Protein AF-A0AAD5M462-F1 (afdb_monomer)

Organism: Parelaphostrongylus tenuis (NCBI:txid148309)

Nearest PDB structures (foldseek):
  5vng-assembly1_A  TM=9.623E-01  e=1.992E-15  Homo sapiens
  3egx-assembly1_A  TM=9.659E-01  e=3.861E-15  Homo sapiens
  3egd-assembly1_A  TM=9.595E-01  e=6.555E-15  Homo sapiens
  5kyn-assembly1_A  TM=9.612E-01  e=7.994E-15  Homo sapiens
  5kyw-assembly1_A  TM=9.560E-01  e=1.189E-14  Homo sapiens

Secondary structure (DSSP, 8-state):
--GGGGTTTTHHHHHHHHHHHHHHHS----S------S------HHHHHHHHHHHT-EEES-SS--SSHHHHHT-SS-S-EEE-TTPPPPTTSPPPPPB-S---B-SSTTT-PBP-TTSEEETTTTEEE-TTT--EEEPPGGGTT--SSS--GGGSTT-SS--B--TT---PPPP--------S-HHHHHHHHHHHHHHHHHTT-

Radius of gyration: 23.09 Å; Cα contacts (8 Å, |Δi|>4): 171; chains: 1; bounding box: 67×54×56 Å

pLDDT: mean 76.55, std 22.69, range [21.88, 96.81]

Sequence (205 aa):
MAALRLVGKRLLDVACLSTLILRRLAPSVNTGRPSIQLLGEMATWDEYLASQQAVDGVQFTWNLWPHSRVDAQKLIVPLACFYTPLKERPADQPQQPALEYDPVLCQKATCKAILNPLCFVDYRAKSWVCPFCNQRNPFPAHYAAIAEDNRPPELYPQFTTIEYTLKKATTMPPIFMFVVDTCITSEETQSLEGKLTDSAFSSSC

InterPro domains:
  IPR006895 Zinc finger, Sec23/Sec24-type [PF04810] (103-143)
  IPR036174 Zinc finger, Sec23/Sec24-type superfamily [SSF82919] (94-168)
  IPR037364 Protein transport protein Sec23 [PTHR11141] (51-198)

Mean predicted aligned error: 12.06 Å

Solvent-accessible surface area (backbone atoms only — not comparable to full-atom values): 13439 Å² total; per-residue (Å²): 126,77,72,62,73,70,45,78,87,42,61,68,52,63,58,50,49,62,42,50,52,50,62,73,68,49,72,78,93,57,96,67,92,75,86,90,78,91,75,81,77,86,69,50,72,66,56,51,51,51,49,41,35,49,62,57,19,40,48,58,72,53,82,70,75,65,93,43,73,72,56,50,71,68,47,88,68,69,91,48,70,51,73,40,92,86,53,72,62,58,88,94,48,91,76,82,75,89,35,76,46,79,82,57,56,43,77,53,86,90,66,52,46,67,68,41,48,78,39,51,72,40,60,88,79,45,29,34,30,39,78,88,76,67,47,76,35,72,60,58,79,92,51,70,80,46,36,95,88,49,63,58,71,48,57,36,78,90,34,77,64,80,73,67,46,57,88,83,64,86,77,74,79,88,85,85,82,89,85,80,83,80,93,61,55,71,70,58,49,56,54,47,53,54,53,51,53,57,52,55,58,63,72,74,108

Foldseek 3Di:
DVVVVVCVVCVVVLLVVLLVVVVVVDDPPDPDDDDDDDDPDDDDPVSVQVQCCQQFVKHWPDSHDDPDPVVQVVDPDHTDMGHDLPHDHDPPADDQDAAADDFDFDPPPVGRDGQAQPWDADQVQQWTADPPPRDIGHDDPVCVVPDPVRHDRRNDPSPRDDDYNYPPDDDDQDDDDDDDDPPDDPVVVVVVVVVVVVVVVVSVD

Structure (mmCIF, N/CA/C/O backbone):
data_AF-A0AAD5M462-F1
#
_entry.id   AF-A0AAD5M462-F1
#
loop_
_atom_site.group_PDB
_atom_site.id
_atom_site.type_symbol
_atom_site.label_atom_id
_atom_site.label_alt_id
_atom_site.label_comp_id
_atom_site.label_asym_id
_atom_site.label_entity_id
_atom_site.label_seq_id
_atom_site.pdbx_PDB_ins_code
_atom_site.Cartn_x
_atom_site.Cartn_y
_atom_site.Cartn_z
_atom_site.occupancy
_atom_site.B_iso_or_equiv
_atom_site.auth_seq_id
_atom_site.auth_comp_id
_atom_site.auth_asym_id
_atom_site.auth_atom_id
_atom_site.pdbx_PDB_model_num
ATOM 1 N N . MET A 1 1 ? -12.146 9.036 0.518 1.00 25.06 1 MET A N 1
ATOM 2 C CA . MET A 1 1 ? -12.401 7.641 0.967 1.00 25.06 1 MET A CA 1
ATOM 3 C C . MET A 1 1 ? -12.305 6.552 -0.120 1.00 25.06 1 MET A C 1
ATOM 5 O O . MET A 1 1 ? -12.426 5.382 0.218 1.00 25.06 1 MET A O 1
ATOM 9 N N . ALA A 1 2 ? -12.016 6.861 -1.395 1.00 21.88 2 ALA A N 1
ATOM 10 C CA . ALA A 1 2 ? -11.817 5.827 -2.428 1.00 21.88 2 ALA A CA 1
ATOM 11 C C . ALA A 1 2 ? -10.436 5.128 -2.370 1.00 21.88 2 ALA A C 1
ATOM 13 O O . ALA A 1 2 ? -10.306 3.993 -2.825 1.00 21.88 2 ALA A O 1
ATOM 14 N N . ALA A 1 3 ? -9.429 5.761 -1.754 1.00 24.81 3 ALA A N 1
ATOM 15 C CA . ALA A 1 3 ? -8.066 5.230 -1.645 1.00 24.81 3 ALA A CA 1
ATOM 16 C C . ALA A 1 3 ? -7.947 3.994 -0.726 1.00 24.81 3 ALA A C 1
ATOM 18 O O . ALA A 1 3 ? -7.142 3.105 -0.988 1.00 24.81 3 ALA A O 1
ATOM 19 N N . LEU A 1 4 ? -8.805 3.871 0.298 1.00 24.92 4 LEU A N 1
ATOM 20 C CA . LEU A 1 4 ? -8.726 2.774 1.275 1.00 24.92 4 LEU A CA 1
ATOM 21 C C . LEU A 1 4 ? -9.119 1.396 0.705 1.00 24.92 4 LEU A C 1
ATOM 23 O O . LEU A 1 4 ? -8.689 0.367 1.226 1.00 24.92 4 LEU A O 1
ATOM 27 N N . ARG A 1 5 ? -9.914 1.332 -0.375 1.00 23.23 5 ARG A N 1
ATOM 28 C CA . ARG A 1 5 ? -10.393 0.047 -0.932 1.00 23.23 5 ARG A CA 1
ATOM 29 C C . ARG A 1 5 ? -9.336 -0.730 -1.721 1.00 23.23 5 ARG A C 1
ATOM 31 O O . ARG A 1 5 ? -9.508 -1.930 -1.918 1.00 23.23 5 ARG A O 1
ATOM 38 N N . LEU A 1 6 ? -8.240 -0.092 -2.130 1.00 29.80 6 LEU A N 1
ATOM 39 C CA . LEU A 1 6 ? -7.116 -0.770 -2.794 1.00 29.80 6 LEU A CA 1
ATOM 40 C C . LEU A 1 6 ? -6.126 -1.411 -1.806 1.00 29.80 6 LEU A C 1
ATOM 42 O O . LEU A 1 6 ? -5.333 -2.261 -2.207 1.00 29.80 6 LEU A O 1
ATOM 46 N N . VAL A 1 7 ? -6.215 -1.058 -0.521 1.00 32.97 7 VAL A N 1
ATOM 47 C CA . VAL A 1 7 ? -5.251 -1.437 0.523 1.00 32.97 7 VAL A CA 1
ATOM 48 C C . VAL A 1 7 ? -5.587 -2.804 1.150 1.00 32.97 7 VAL A C 1
ATOM 50 O O . VAL A 1 7 ? -4.700 -3.603 1.440 1.00 32.97 7 VAL A O 1
ATOM 53 N N . GLY A 1 8 ? -6.875 -3.151 1.266 1.00 25.36 8 GLY A N 1
ATOM 54 C CA . GLY A 1 8 ? -7.338 -4.285 2.085 1.00 25.36 8 GLY A CA 1
ATOM 55 C C . GLY A 1 8 ? -6.979 -5.703 1.612 1.00 25.36 8 GLY A C 1
ATOM 56 O O . GLY A 1 8 ? -6.955 -6.616 2.429 1.00 25.36 8 GLY A O 1
ATOM 57 N N . LYS A 1 9 ? -6.671 -5.926 0.325 1.00 28.02 9 LYS A N 1
ATOM 58 C CA . LYS A 1 9 ? -6.201 -7.242 -0.178 1.00 28.02 9 LYS A CA 1
ATOM 59 C C . LYS A 1 9 ? -4.690 -7.312 -0.412 1.00 28.02 9 LYS A C 1
ATOM 61 O O . LYS A 1 9 ? -4.194 -8.362 -0.799 1.00 28.02 9 LYS A O 1
ATOM 66 N N . ARG A 1 10 ? -3.979 -6.205 -0.182 1.00 41.28 10 ARG A N 1
ATOM 67 C CA . ARG A 1 10 ? -2.559 -6.023 -0.518 1.00 41.28 10 ARG A CA 1
ATOM 68 C C . ARG A 1 10 ? -1.694 -5.683 0.697 1.00 41.28 10 ARG A C 1
ATOM 70 O O . ARG A 1 10 ? -0.511 -5.415 0.553 1.00 41.28 10 ARG A O 1
ATOM 77 N N . LEU A 1 11 ? -2.250 -5.746 1.908 1.00 37.31 11 LEU A N 1
ATOM 78 C CA . LEU A 1 11 ? -1.476 -5.618 3.150 1.00 37.31 11 LEU A CA 1
ATOM 79 C C . LEU A 1 11 ? -0.424 -6.732 3.307 1.00 37.31 11 LEU A C 1
ATOM 81 O O . LEU A 1 11 ? 0.625 -6.502 3.898 1.00 37.31 11 LEU A O 1
ATOM 85 N N . LEU A 1 12 ? -0.664 -7.919 2.729 1.00 38.12 12 LEU A N 1
ATOM 86 C CA . LEU A 1 12 ? 0.358 -8.970 2.649 1.00 38.12 12 LEU A CA 1
ATOM 87 C C . LEU A 1 12 ? 1.514 -8.609 1.698 1.00 38.12 12 LEU A C 1
ATOM 89 O O . LEU A 1 12 ? 2.596 -9.179 1.824 1.00 38.12 12 LEU A O 1
ATOM 93 N N . ASP A 1 13 ? 1.312 -7.670 0.771 1.00 40.41 13 ASP A N 1
ATOM 94 C CA . ASP A 1 13 ? 2.309 -7.315 -0.237 1.00 40.41 13 ASP A CA 1
ATOM 95 C C . ASP A 1 13 ? 3.391 -6.397 0.353 1.00 40.41 13 ASP A C 1
ATOM 97 O O . ASP A 1 13 ? 4.571 -6.678 0.170 1.00 40.41 13 ASP A O 1
ATOM 101 N N . VAL A 1 14 ? 3.023 -5.384 1.153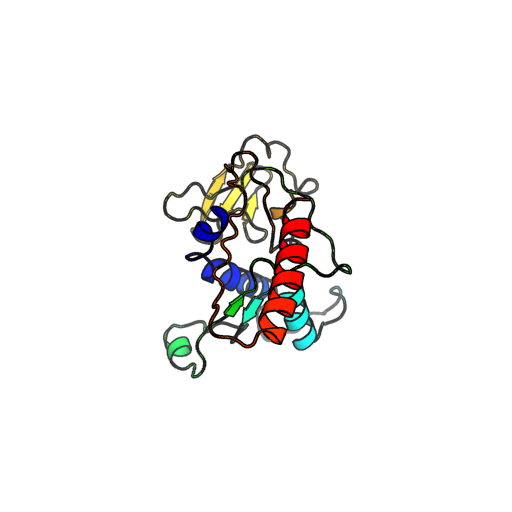 1.00 39.44 14 VAL A N 1
ATOM 102 C CA . VAL A 1 14 ? 3.987 -4.524 1.888 1.00 39.44 14 VAL A CA 1
ATOM 103 C C . VAL A 1 14 ? 4.813 -5.351 2.884 1.00 39.44 14 VAL A C 1
ATOM 105 O O . VAL A 1 14 ? 6.012 -5.140 3.055 1.00 39.44 14 VAL A O 1
ATOM 108 N N . ALA A 1 15 ? 4.187 -6.373 3.466 1.00 38.03 15 ALA A N 1
ATOM 109 C CA . ALA A 1 15 ? 4.824 -7.316 4.369 1.00 38.03 15 ALA A CA 1
ATOM 110 C C . ALA A 1 15 ? 5.830 -8.261 3.712 1.00 38.03 15 ALA A C 1
ATOM 112 O O . ALA A 1 15 ? 6.889 -8.542 4.268 1.00 38.03 15 ALA A O 1
ATOM 113 N N . CYS A 1 16 ? 5.519 -8.735 2.508 1.00 38.75 16 CYS A N 1
ATOM 114 C CA . CYS A 1 16 ? 6.455 -9.529 1.725 1.00 38.75 16 CYS A CA 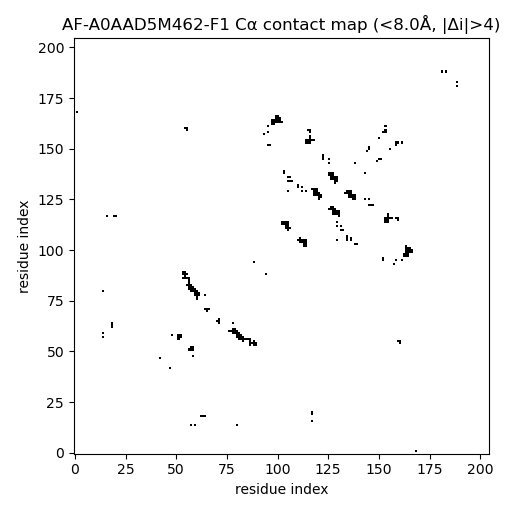1
ATOM 115 C C . CYS A 1 16 ? 7.623 -8.665 1.202 1.00 38.75 16 CYS A C 1
ATOM 117 O O . CYS A 1 16 ? 8.737 -9.164 1.030 1.00 38.75 16 CYS A O 1
ATOM 119 N N . LEU A 1 17 ? 7.385 -7.360 0.998 1.00 42.12 17 LEU A N 1
ATOM 120 C CA . LEU A 1 17 ? 8.365 -6.384 0.517 1.00 42.12 17 LEU A CA 1
ATOM 121 C C . LEU A 1 17 ? 9.524 -6.153 1.507 1.00 42.12 17 LEU A C 1
ATOM 123 O O . LEU A 1 17 ? 10.683 -6.227 1.094 1.00 42.12 17 LEU A O 1
ATOM 127 N N . SER A 1 18 ? 9.259 -5.961 2.803 1.00 36.72 18 SER A N 1
ATOM 128 C CA . SER A 1 18 ? 10.333 -5.803 3.807 1.00 36.72 18 SER A CA 1
ATOM 129 C C . SER A 1 18 ? 11.177 -7.079 3.961 1.00 36.72 18 SER A C 1
ATOM 131 O O . SER A 1 18 ? 12.389 -7.024 4.173 1.00 36.72 18 SER A O 1
ATOM 133 N N . THR A 1 19 ? 10.582 -8.258 3.740 1.00 38.72 19 THR A N 1
ATOM 134 C CA . THR A 1 19 ? 11.307 -9.541 3.789 1.00 38.72 19 THR A CA 1
ATOM 135 C C . THR A 1 19 ? 12.137 -9.808 2.522 1.00 38.72 19 THR A C 1
ATOM 137 O O . THR A 1 19 ? 13.161 -10.490 2.579 1.00 38.72 19 THR A O 1
ATOM 140 N N . LEU A 1 20 ? 11.748 -9.264 1.363 1.00 38.56 20 LEU A N 1
ATOM 141 C CA . LEU A 1 20 ? 12.556 -9.319 0.135 1.00 38.56 20 LEU A CA 1
ATOM 142 C C . LEU A 1 20 ? 13.803 -8.426 0.226 1.00 38.56 20 LEU A C 1
ATOM 144 O O . LEU A 1 20 ? 14.851 -8.808 -0.299 1.00 38.56 20 LEU A O 1
ATOM 148 N N . ILE A 1 21 ? 13.716 -7.298 0.942 1.00 39.69 21 ILE A N 1
ATOM 149 C CA . ILE A 1 21 ? 14.878 -6.473 1.312 1.00 39.69 21 ILE A CA 1
ATOM 150 C C . ILE A 1 21 ? 15.837 -7.293 2.190 1.00 39.69 21 ILE A C 1
ATOM 152 O O . ILE A 1 21 ? 17.023 -7.385 1.869 1.00 39.69 21 ILE A O 1
ATOM 156 N N . LEU A 1 22 ? 15.324 -8.013 3.197 1.00 35.75 22 LEU A N 1
ATOM 157 C CA . LEU A 1 22 ? 16.129 -8.939 4.008 1.00 35.75 22 LEU A CA 1
ATOM 158 C C . LEU A 1 22 ? 16.718 -10.105 3.193 1.00 35.75 22 LEU A C 1
ATOM 160 O O . LEU A 1 22 ? 17.846 -10.505 3.451 1.00 35.75 22 LEU A O 1
ATOM 164 N N . ARG A 1 23 ? 16.038 -10.627 2.162 1.00 36.66 23 ARG A N 1
ATOM 165 C CA . ARG A 1 23 ? 16.603 -11.670 1.275 1.00 36.66 23 ARG A CA 1
ATOM 166 C C . ARG A 1 23 ? 17.679 -11.165 0.309 1.00 36.66 23 ARG A C 1
ATOM 168 O O . ARG A 1 23 ? 18.494 -11.974 -0.124 1.00 36.66 23 ARG A O 1
ATOM 175 N N . ARG A 1 24 ? 17.697 -9.875 -0.046 1.00 38.22 24 ARG A N 1
ATOM 176 C CA . ARG A 1 24 ? 18.799 -9.266 -0.822 1.00 38.22 24 ARG A CA 1
ATOM 177 C C . ARG A 1 24 ? 19.965 -8.800 0.052 1.00 38.22 24 ARG A C 1
ATOM 179 O O . ARG A 1 24 ? 21.070 -8.700 -0.468 1.00 38.22 24 ARG A O 1
ATOM 186 N N . LEU A 1 25 ? 19.726 -8.534 1.337 1.00 35.09 25 LEU A N 1
ATOM 187 C CA . LEU A 1 25 ? 20.750 -8.119 2.303 1.00 35.09 25 LEU A CA 1
ATOM 188 C C . LEU A 1 25 ? 21.279 -9.260 3.181 1.00 35.09 25 LEU A C 1
ATOM 190 O O . LEU A 1 25 ? 22.300 -9.079 3.834 1.00 35.09 25 LEU A O 1
ATOM 194 N N . ALA A 1 26 ? 20.641 -10.432 3.194 1.00 26.44 26 ALA A N 1
ATOM 195 C CA . ALA A 1 26 ? 21.197 -11.610 3.843 1.00 26.44 26 ALA A CA 1
ATOM 196 C C . ALA A 1 26 ? 22.370 -12.133 2.996 1.00 26.44 26 ALA A C 1
ATOM 198 O O . ALA A 1 26 ? 22.138 -12.651 1.896 1.00 26.44 26 ALA A O 1
ATOM 199 N N . PRO A 1 27 ? 23.629 -12.036 3.468 1.00 29.30 27 PRO A N 1
ATOM 200 C CA . PRO A 1 27 ? 24.696 -12.789 2.845 1.00 29.30 27 PRO A CA 1
ATOM 201 C C . PRO A 1 27 ? 24.316 -14.263 2.962 1.00 29.30 27 PRO A C 1
ATOM 203 O O . PRO A 1 27 ? 23.854 -14.720 4.011 1.00 29.30 27 PRO A O 1
ATOM 206 N N . SER A 1 28 ? 24.481 -15.001 1.864 1.00 31.64 28 SER A N 1
ATOM 207 C CA . SER A 1 28 ? 24.515 -16.458 1.891 1.00 31.64 28 SER A CA 1
ATOM 208 C C . SER A 1 28 ? 25.296 -16.881 3.133 1.00 31.64 28 SER A C 1
ATOM 210 O O . SER A 1 28 ? 26.488 -16.589 3.220 1.00 31.64 28 SER A O 1
ATOM 212 N N . VAL A 1 29 ? 24.640 -17.544 4.090 1.00 37.81 29 VAL A N 1
ATOM 213 C CA . VAL A 1 29 ? 25.318 -18.249 5.182 1.00 37.81 29 VAL A CA 1
ATOM 214 C C . VAL A 1 29 ? 26.023 -19.432 4.529 1.00 37.81 29 VAL A C 1
ATOM 216 O O . VAL A 1 29 ? 25.551 -20.561 4.537 1.00 37.81 29 VAL A O 1
ATOM 219 N N . ASN A 1 30 ? 27.121 -19.130 3.846 1.00 28.16 30 ASN A N 1
ATOM 220 C CA . ASN A 1 30 ? 28.108 -20.084 3.417 1.00 28.16 30 ASN A CA 1
ATOM 221 C C . ASN A 1 30 ? 29.306 -19.832 4.318 1.00 28.16 30 ASN A C 1
ATOM 223 O O . ASN A 1 30 ? 29.859 -18.735 4.377 1.00 28.16 30 ASN A O 1
ATOM 227 N N . THR A 1 31 ? 29.629 -20.852 5.092 1.00 36.84 31 THR A N 1
ATOM 228 C CA . THR A 1 31 ? 30.791 -20.928 5.961 1.00 3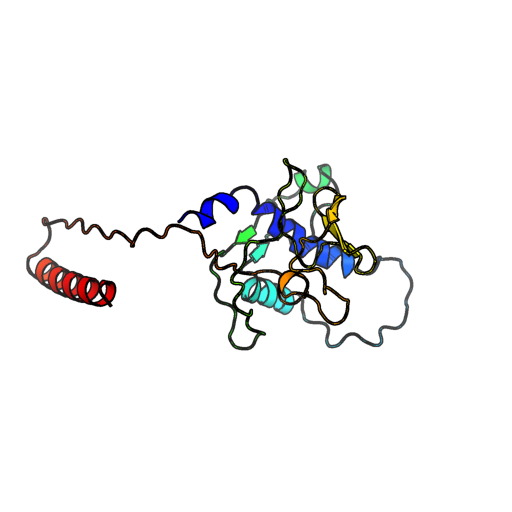6.84 31 THR A CA 1
ATOM 229 C C . THR A 1 31 ? 32.050 -20.596 5.165 1.00 36.84 31 THR A C 1
ATOM 231 O O . THR A 1 31 ? 32.552 -21.418 4.405 1.00 36.84 31 THR A O 1
ATOM 234 N N . GLY A 1 32 ? 32.547 -19.377 5.324 1.00 28.03 32 GLY A N 1
ATOM 235 C CA . GLY A 1 32 ? 33.778 -18.923 4.696 1.00 28.03 32 GLY A CA 1
ATOM 236 C C . GLY A 1 32 ? 33.846 -17.411 4.752 1.00 28.03 32 GLY A C 1
ATOM 237 O O . GLY A 1 32 ? 33.074 -16.741 4.080 1.00 28.03 32 GLY A O 1
ATOM 238 N N . ARG A 1 33 ? 34.748 -16.877 5.584 1.00 37.69 33 ARG A N 1
ATOM 239 C CA . ARG A 1 33 ? 35.095 -15.448 5.615 1.00 37.69 33 ARG A CA 1
ATOM 240 C C . ARG A 1 33 ? 35.264 -14.915 4.185 1.00 37.69 33 ARG A C 1
ATOM 242 O O . ARG A 1 33 ? 36.041 -15.494 3.425 1.00 37.69 33 ARG A O 1
ATOM 249 N N . PRO A 1 34 ? 34.687 -13.742 3.894 1.00 31.20 34 PRO A N 1
ATOM 250 C CA . PRO A 1 34 ? 35.549 -12.685 3.393 1.00 31.20 34 PRO A CA 1
ATOM 251 C C . PRO A 1 34 ? 35.317 -11.354 4.118 1.00 31.20 34 PRO A C 1
ATOM 253 O O . PRO A 1 34 ? 34.223 -11.005 4.548 1.00 31.20 34 PRO A O 1
ATOM 256 N N . SER A 1 35 ? 36.436 -10.659 4.268 1.00 29.69 35 SER A N 1
ATOM 257 C CA . SER A 1 35 ? 36.651 -9.242 4.556 1.00 29.69 35 SER A CA 1
ATOM 258 C C . SER A 1 35 ? 35.417 -8.335 4.446 1.00 29.69 35 SER A C 1
ATOM 260 O O . SER A 1 35 ? 35.035 -7.891 3.366 1.00 29.69 35 SER A O 1
ATOM 262 N N . ILE A 1 36 ? 34.866 -7.991 5.611 1.00 37.66 36 ILE A N 1
ATOM 263 C CA . ILE A 1 36 ? 33.954 -6.865 5.815 1.00 37.66 36 ILE A CA 1
ATOM 264 C C . ILE A 1 36 ? 34.794 -5.587 5.755 1.00 37.66 36 ILE A C 1
ATOM 266 O O . ILE A 1 36 ? 35.424 -5.204 6.738 1.00 37.66 36 ILE A O 1
ATOM 270 N N . GLN A 1 37 ? 34.823 -4.932 4.601 1.00 33.41 37 GLN A N 1
ATOM 271 C CA . GLN A 1 37 ? 35.146 -3.513 4.507 1.00 33.41 37 GLN A CA 1
ATOM 272 C C . GLN A 1 37 ? 34.142 -2.874 3.546 1.00 33.41 37 GLN A C 1
ATOM 274 O O . GLN A 1 37 ? 34.033 -3.304 2.402 1.00 33.41 37 GLN A O 1
ATOM 279 N N . LEU A 1 38 ? 33.455 -1.838 4.048 1.00 37.94 38 LEU A N 1
ATOM 280 C CA . LEU A 1 38 ? 32.512 -0.935 3.368 1.00 37.94 38 LEU A CA 1
ATOM 281 C C . LEU A 1 38 ? 31.014 -1.285 3.429 1.00 37.94 38 LEU A C 1
ATOM 283 O O . LEU A 1 38 ? 30.345 -1.299 2.404 1.00 37.94 38 LEU A O 1
ATOM 287 N N . LEU A 1 39 ? 30.462 -1.430 4.638 1.00 39.12 39 LEU A N 1
ATOM 288 C CA . LEU A 1 39 ? 29.132 -0.897 4.968 1.00 39.12 39 LEU A CA 1
ATOM 289 C C . LEU A 1 39 ? 29.203 -0.320 6.389 1.00 39.12 39 LEU A C 1
ATOM 291 O O . LEU A 1 39 ? 29.700 -0.986 7.296 1.00 39.12 39 LEU A O 1
ATOM 295 N N . GLY A 1 40 ? 28.814 0.948 6.534 1.00 37.62 40 GLY A N 1
ATOM 296 C CA . GLY A 1 40 ? 28.809 1.672 7.805 1.00 37.62 40 GLY A CA 1
ATOM 297 C C . GLY A 1 40 ? 27.978 0.961 8.873 1.00 37.62 40 GLY A C 1
ATOM 298 O O . GLY A 1 40 ? 27.027 0.265 8.536 1.00 37.62 40 GLY A O 1
ATOM 299 N N . GLU A 1 41 ? 28.423 1.116 10.122 1.00 40.66 41 GLU A N 1
ATOM 300 C CA . GLU A 1 41 ? 27.751 0.820 11.398 1.00 40.66 41 GLU A CA 1
ATOM 301 C C . GLU A 1 41 ? 26.619 -0.220 11.344 1.00 40.66 41 GLU A C 1
ATOM 303 O O . GLU A 1 41 ? 25.506 0.042 10.896 1.00 40.66 41 GLU A O 1
ATOM 308 N N . MET A 1 42 ? 26.905 -1.422 11.856 1.00 43.81 42 MET A N 1
ATOM 309 C CA . MET A 1 42 ? 25.900 -2.462 12.063 1.00 43.81 42 MET A CA 1
ATOM 310 C C . MET A 1 42 ? 24.854 -1.969 13.071 1.00 43.81 42 MET A C 1
ATOM 312 O O . MET A 1 42 ? 25.047 -2.127 14.275 1.00 43.81 42 MET A O 1
ATOM 316 N N . ALA A 1 43 ? 23.762 -1.383 12.576 1.00 61.88 43 ALA A N 1
ATOM 317 C CA . ALA A 1 43 ? 22.589 -1.093 13.384 1.00 61.88 43 ALA A CA 1
ATOM 318 C C . ALA A 1 43 ? 22.162 -2.372 14.113 1.00 61.88 43 ALA A C 1
ATOM 320 O O . ALA A 1 43 ? 22.099 -3.463 13.529 1.00 61.88 43 ALA A O 1
ATOM 321 N N . THR A 1 44 ? 21.907 -2.249 15.407 1.00 88.50 44 THR A N 1
ATOM 322 C CA . THR A 1 44 ? 21.360 -3.339 16.208 1.00 88.50 44 THR A CA 1
ATOM 323 C C . THR A 1 44 ? 19.998 -3.756 15.645 1.00 88.50 44 THR A C 1
ATOM 325 O O . THR A 1 44 ? 19.304 -2.979 14.984 1.00 88.50 44 THR A O 1
ATOM 328 N N . TRP A 1 45 ? 19.585 -5.002 15.891 1.00 82.38 45 TRP A N 1
ATOM 329 C CA . TRP A 1 45 ? 18.271 -5.470 15.435 1.00 82.38 45 TRP A CA 1
ATOM 330 C C . TRP A 1 45 ? 17.131 -4.587 15.953 1.00 82.38 45 TRP A C 1
ATOM 332 O O . TRP A 1 45 ? 16.182 -4.336 15.216 1.00 82.38 45 TRP A O 1
ATOM 342 N N . ASP A 1 46 ? 17.249 -4.068 17.174 1.00 88.25 46 ASP A N 1
ATOM 343 C CA . ASP A 1 46 ? 16.241 -3.194 17.772 1.00 88.25 46 ASP A CA 1
ATOM 344 C C . ASP A 1 46 ? 16.142 -1.847 17.044 1.00 88.25 46 ASP A C 1
ATOM 346 O O . ASP A 1 46 ? 15.038 -1.393 16.741 1.00 88.25 46 ASP A O 1
ATOM 350 N N . GLU A 1 47 ? 17.275 -1.242 16.678 1.00 88.56 47 GLU A N 1
ATOM 351 C CA . GLU A 1 47 ? 17.310 -0.014 15.871 1.00 88.56 47 GLU A CA 1
ATOM 352 C C . GLU A 1 47 ? 16.710 -0.236 14.481 1.00 88.56 47 GLU A C 1
ATOM 354 O O . GLU A 1 47 ? 15.930 0.589 13.999 1.00 88.56 47 GLU A O 1
ATOM 359 N N . TYR A 1 48 ? 17.006 -1.377 13.852 1.00 84.50 48 TYR A N 1
ATOM 360 C CA . TYR A 1 48 ? 16.397 -1.746 12.576 1.00 84.50 48 TYR A CA 1
ATOM 361 C C . TYR A 1 48 ? 14.870 -1.832 12.693 1.00 84.50 48 TYR A C 1
ATOM 363 O O . TYR A 1 48 ? 14.157 -1.215 11.899 1.00 84.50 48 TYR A O 1
ATOM 371 N N . LEU A 1 49 ? 14.353 -2.541 13.700 1.00 87.06 49 LEU A N 1
ATOM 372 C CA . LEU A 1 49 ? 12.910 -2.683 13.916 1.00 87.06 49 LEU A CA 1
ATOM 373 C C . LEU A 1 49 ? 12.239 -1.340 14.213 1.00 87.06 49 LEU A C 1
ATOM 375 O O . LEU A 1 49 ? 11.186 -1.046 13.643 1.00 87.06 49 LEU A O 1
ATOM 379 N N . ALA A 1 50 ? 12.867 -0.512 15.049 1.00 89.69 50 ALA A N 1
ATOM 380 C CA . ALA A 1 50 ? 12.383 0.827 15.354 1.00 89.69 50 ALA A CA 1
ATOM 381 C C . ALA A 1 50 ? 12.325 1.699 14.092 1.00 89.69 50 AL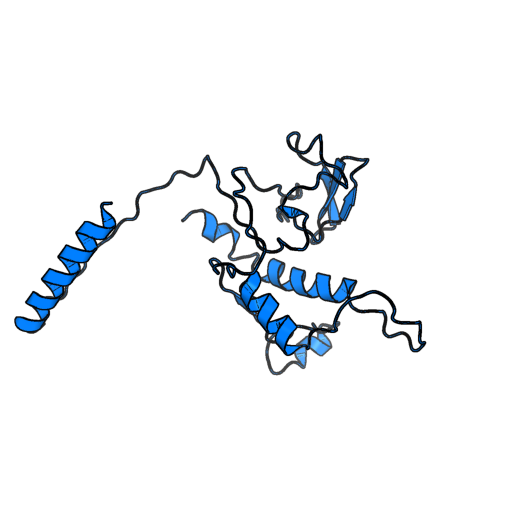A A C 1
ATOM 383 O O . ALA A 1 50 ? 11.319 2.367 13.855 1.00 89.69 50 ALA A O 1
ATOM 384 N N . SER A 1 51 ? 13.353 1.639 13.239 1.00 85.94 51 SER A N 1
ATOM 385 C CA . SER A 1 51 ? 13.378 2.382 11.977 1.00 85.94 51 SER A CA 1
ATOM 386 C C . SER A 1 51 ? 12.261 1.944 11.026 1.00 85.94 51 SER A C 1
ATOM 388 O O . SER A 1 51 ? 11.557 2.790 10.485 1.00 85.94 51 SER A O 1
ATOM 390 N N . GLN A 1 52 ? 12.016 0.638 10.877 1.00 85.00 52 GLN A N 1
ATOM 391 C CA . GLN A 1 52 ? 10.956 0.110 10.012 1.00 85.00 52 GLN A CA 1
ATOM 392 C C . GLN A 1 52 ? 9.569 0.562 10.480 1.00 85.00 52 GLN A C 1
ATOM 394 O O . GLN A 1 52 ? 8.748 1.025 9.687 1.00 85.00 52 GLN A O 1
ATOM 399 N N . GLN A 1 53 ? 9.321 0.507 11.787 1.00 88.75 53 GLN A N 1
ATOM 400 C CA . GLN A 1 53 ? 8.065 0.978 12.357 1.00 88.75 53 GLN A CA 1
ATOM 401 C C . GLN A 1 53 ? 7.905 2.501 12.236 1.00 88.75 53 GLN A C 1
ATOM 403 O O . GLN A 1 53 ? 6.789 2.988 12.041 1.00 88.75 53 GLN A O 1
ATOM 408 N N . ALA A 1 54 ? 8.993 3.261 12.352 1.00 89.19 54 ALA A N 1
ATOM 409 C CA . ALA A 1 54 ? 8.962 4.712 12.230 1.00 89.19 54 ALA A CA 1
ATOM 410 C C . ALA A 1 54 ? 8.730 5.172 10.781 1.00 89.19 54 ALA A C 1
ATOM 412 O O . ALA A 1 54 ? 7.957 6.099 10.563 1.00 89.19 54 ALA A O 1
ATOM 413 N N . VAL A 1 55 ? 9.358 4.511 9.804 1.00 85.38 55 VAL A N 1
ATOM 414 C CA . VAL A 1 55 ? 9.352 4.916 8.387 1.00 85.38 55 VAL A CA 1
ATOM 415 C C . VAL A 1 55 ? 8.170 4.356 7.616 1.00 85.38 55 VAL A C 1
ATOM 417 O O . VAL A 1 55 ? 7.493 5.101 6.910 1.00 85.38 55 VAL A O 1
ATOM 420 N N . ASP A 1 56 ? 7.940 3.048 7.734 1.00 84.88 56 ASP A N 1
ATOM 421 C CA . ASP A 1 56 ? 6.920 2.330 6.966 1.00 84.88 56 ASP A CA 1
ATOM 422 C C . ASP A 1 56 ? 5.636 2.110 7.772 1.00 84.88 56 ASP A C 1
ATOM 424 O O . ASP A 1 56 ? 4.602 1.734 7.219 1.00 84.88 56 ASP A O 1
ATOM 428 N N . GLY A 1 57 ? 5.671 2.331 9.091 1.00 88.69 57 GLY A N 1
ATOM 429 C CA . GLY A 1 57 ? 4.516 2.087 9.952 1.00 88.69 57 GLY A CA 1
ATOM 430 C C . GLY A 1 57 ? 4.185 0.603 10.096 1.00 88.69 57 GLY A C 1
ATOM 431 O O . GLY A 1 57 ? 3.030 0.277 10.374 1.00 88.69 57 GLY A O 1
ATOM 432 N N . VAL A 1 58 ? 5.159 -0.291 9.882 1.00 87.25 58 VAL A N 1
ATOM 433 C CA . VAL A 1 58 ? 4.964 -1.746 9.895 1.00 87.25 58 VAL A CA 1
ATOM 434 C C . VAL A 1 58 ? 5.779 -2.402 11.008 1.00 87.25 58 VAL A C 1
ATOM 436 O O . VAL A 1 58 ? 6.969 -2.143 11.159 1.00 87.25 58 VAL A O 1
ATOM 439 N N . GLN A 1 59 ? 5.150 -3.319 11.743 1.00 91.69 59 GLN A N 1
ATOM 440 C CA . GLN A 1 59 ? 5.809 -4.182 12.722 1.00 91.69 59 GLN A CA 1
ATOM 441 C C . GLN A 1 59 ? 5.346 -5.633 12.549 1.00 91.69 59 GLN A C 1
ATOM 443 O O . GLN A 1 59 ? 4.149 -5.911 12.612 1.00 91.69 59 GLN A O 1
ATOM 448 N N . PHE A 1 60 ? 6.283 -6.565 12.357 1.00 88.56 60 PHE A N 1
ATOM 449 C CA . PHE A 1 60 ? 5.990 -7.995 12.211 1.00 88.56 60 PHE A CA 1
ATOM 450 C C . PHE A 1 60 ? 6.126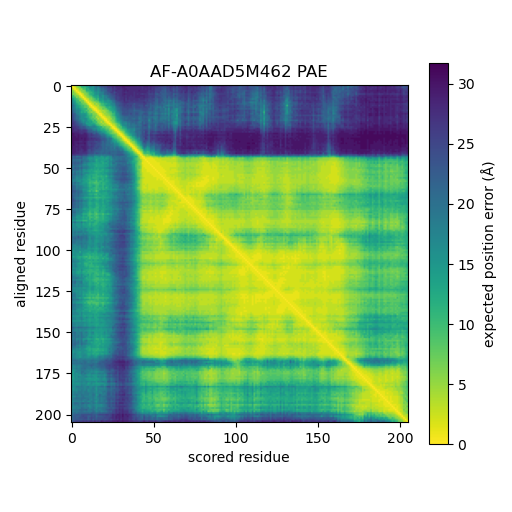 -8.763 13.518 1.00 88.56 60 PHE A C 1
ATOM 452 O O . PHE A 1 60 ? 7.019 -8.487 14.316 1.00 88.56 60 PHE A O 1
ATOM 459 N N . THR A 1 61 ? 5.321 -9.817 13.671 1.00 90.50 61 THR A N 1
ATOM 460 C CA . THR A 1 61 ? 5.592 -10.868 14.665 1.00 90.50 61 THR A CA 1
ATOM 461 C C . THR A 1 61 ? 6.872 -11.637 14.338 1.00 90.50 61 THR A C 1
ATOM 463 O O . THR A 1 61 ? 7.611 -12.011 15.243 1.00 90.50 61 THR A O 1
ATOM 466 N N . TRP A 1 62 ? 7.162 -11.825 13.045 1.00 88.38 62 TRP A N 1
ATOM 467 C CA . TRP A 1 62 ? 8.382 -12.457 12.550 1.00 88.38 62 TRP A CA 1
ATOM 468 C C . TRP A 1 62 ? 8.949 -11.684 11.356 1.00 88.38 62 TRP A C 1
ATOM 470 O O . TRP A 1 62 ? 8.323 -11.606 10.300 1.00 88.38 62 TRP A O 1
ATOM 480 N N . ASN A 1 63 ? 10.166 -11.159 11.502 1.00 85.25 63 ASN A N 1
ATOM 481 C CA . ASN A 1 63 ? 10.885 -10.472 10.418 1.00 85.25 63 ASN A CA 1
ATOM 482 C C . ASN A 1 63 ? 11.663 -11.443 9.513 1.00 85.25 63 ASN A C 1
ATOM 484 O O . ASN A 1 63 ? 12.113 -11.075 8.433 1.00 85.25 63 ASN A O 1
ATOM 488 N N . LEU A 1 64 ? 11.778 -12.706 9.929 1.00 85.25 64 LEU A N 1
ATOM 489 C CA . LEU A 1 64 ? 12.307 -13.808 9.132 1.00 85.25 64 LEU A CA 1
ATOM 490 C C . LEU A 1 64 ? 11.214 -14.855 8.969 1.00 85.25 64 LEU A C 1
ATOM 492 O O . LEU A 1 64 ? 10.702 -15.395 9.948 1.00 85.25 64 LEU A O 1
ATOM 496 N N . TRP A 1 65 ? 10.829 -15.109 7.723 1.00 83.56 65 TRP A N 1
ATOM 497 C CA . TRP A 1 65 ? 9.702 -15.986 7.429 1.00 83.56 65 TRP A CA 1
ATOM 498 C C . TRP A 1 65 ? 10.149 -17.444 7.290 1.00 83.56 65 TRP A C 1
ATOM 500 O O . TRP A 1 65 ? 11.235 -17.709 6.767 1.00 83.56 65 TRP A O 1
ATOM 510 N N . PRO A 1 66 ? 9.300 -18.407 7.687 1.00 85.88 66 PRO A N 1
ATOM 511 C CA . PRO A 1 66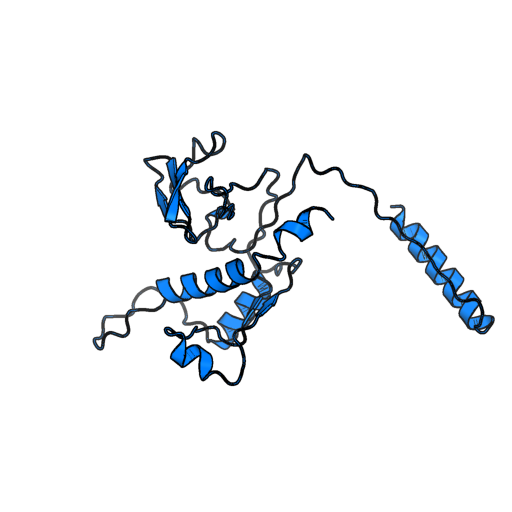 ? 9.559 -19.822 7.466 1.00 85.88 66 PRO A CA 1
ATOM 512 C C . PRO A 1 66 ? 9.685 -20.117 5.967 1.00 85.88 66 PRO A C 1
ATOM 514 O O . PRO A 1 66 ? 8.895 -19.649 5.144 1.00 85.88 66 PRO A O 1
ATOM 517 N N . HIS A 1 67 ? 10.679 -20.926 5.604 1.00 85.62 67 HIS A N 1
ATOM 518 C CA . HIS A 1 67 ? 10.951 -21.278 4.208 1.00 85.62 67 HIS A CA 1
ATOM 519 C C . HIS A 1 67 ? 10.023 -22.374 3.666 1.00 85.62 67 HIS A C 1
ATOM 521 O O . HIS A 1 67 ? 9.928 -22.549 2.451 1.00 85.62 67 HIS A O 1
ATOM 527 N N . SER A 1 68 ? 9.329 -23.100 4.547 1.00 87.19 68 SER A N 1
ATOM 528 C CA . SER A 1 68 ? 8.413 -24.178 4.187 1.00 87.19 68 SER A CA 1
ATOM 529 C C . SER A 1 68 ? 7.061 -24.028 4.886 1.00 87.19 68 SER A C 1
ATOM 531 O O . SER A 1 68 ? 6.949 -23.436 5.961 1.00 87.19 68 SER A O 1
ATOM 533 N N . ARG A 1 69 ? 6.013 -24.611 4.292 1.00 85.31 69 ARG A N 1
ATOM 534 C CA . ARG A 1 69 ? 4.680 -24.660 4.918 1.00 85.31 69 ARG A CA 1
ATOM 535 C C . ARG A 1 69 ? 4.679 -25.466 6.218 1.00 85.31 69 ARG A C 1
ATOM 537 O O . ARG A 1 69 ? 3.947 -25.116 7.133 1.00 85.31 69 ARG A O 1
ATOM 544 N N . VAL A 1 70 ? 5.502 -26.512 6.295 1.00 91.75 70 VAL A N 1
ATOM 545 C CA . VAL A 1 70 ? 5.626 -27.356 7.493 1.00 91.75 70 VAL A CA 1
ATOM 546 C C . VAL A 1 70 ? 6.216 -26.554 8.649 1.00 91.75 70 VAL A C 1
ATOM 548 O O . VAL A 1 70 ? 5.732 -26.652 9.770 1.00 91.75 70 VAL A O 1
ATOM 551 N N . ASP A 1 71 ? 7.217 -25.714 8.384 1.00 88.00 71 ASP A N 1
ATOM 552 C CA . ASP A 1 71 ? 7.804 -24.861 9.420 1.00 88.00 71 ASP A CA 1
ATOM 553 C C . ASP A 1 71 ? 6.861 -23.727 9.820 1.00 88.00 71 ASP A C 1
ATOM 555 O O . ASP A 1 71 ? 6.775 -23.394 10.997 1.00 88.00 71 ASP A O 1
ATOM 559 N N . ALA A 1 72 ? 6.075 -23.204 8.874 1.00 86.50 72 ALA A N 1
ATOM 560 C CA . ALA A 1 72 ? 5.033 -22.227 9.175 1.00 86.50 72 ALA A CA 1
ATOM 561 C C . ALA A 1 72 ? 3.950 -22.786 10.114 1.00 86.50 72 ALA A C 1
ATOM 563 O O . ALA A 1 72 ? 3.479 -22.068 10.990 1.00 86.50 72 ALA A O 1
ATOM 564 N N . GLN A 1 73 ? 3.582 -24.065 9.977 1.00 89.81 73 GLN A N 1
ATOM 565 C CA . GLN A 1 73 ? 2.598 -24.723 10.849 1.00 89.81 73 GLN A CA 1
ATOM 566 C C . GLN A 1 73 ? 3.099 -24.950 12.282 1.00 89.81 73 GLN A C 1
ATOM 568 O O . GLN A 1 73 ? 2.285 -25.136 13.181 1.00 89.81 73 GLN A O 1
ATOM 573 N N . LYS A 1 74 ? 4.419 -24.934 12.508 1.00 92.06 74 LYS A N 1
ATOM 574 C CA . LYS A 1 74 ? 5.019 -25.072 13.845 1.00 92.06 74 LYS A CA 1
ATOM 575 C C . LYS A 1 74 ? 5.056 -23.753 14.619 1.00 92.06 74 LYS A C 1
ATOM 577 O O . LYS A 1 74 ? 5.396 -23.757 15.801 1.00 92.06 74 LYS A O 1
ATOM 582 N N . LEU A 1 75 ? 4.758 -22.626 13.969 1.00 89.75 75 LEU A N 1
ATOM 583 C CA . LEU A 1 75 ? 4.772 -21.324 14.623 1.00 89.75 75 LEU A CA 1
ATOM 584 C C . LEU A 1 75 ? 3.598 -21.214 15.600 1.00 89.75 75 LEU A C 1
ATOM 586 O O . LEU A 1 75 ? 2.438 -21.264 15.201 1.00 89.75 75 LEU A O 1
ATOM 590 N N . ILE A 1 76 ? 3.916 -21.022 16.882 1.00 94.75 76 ILE A N 1
ATOM 591 C CA . ILE A 1 76 ? 2.918 -20.775 17.935 1.00 94.75 76 ILE A CA 1
ATOM 592 C C . ILE A 1 76 ? 2.276 -19.395 17.735 1.00 94.75 76 ILE A C 1
ATOM 594 O O . ILE A 1 76 ? 1.069 -19.232 17.892 1.00 94.75 76 ILE A O 1
ATOM 598 N N . VAL A 1 77 ? 3.092 -18.403 17.363 1.00 92.12 77 VAL A N 1
ATOM 599 C CA . VAL A 1 77 ? 2.640 -17.045 17.042 1.00 92.12 77 VAL A CA 1
ATOM 600 C C . VAL A 1 77 ? 2.483 -16.933 15.526 1.00 92.12 77 VAL A C 1
ATOM 602 O O . VAL A 1 77 ? 3.459 -17.184 14.812 1.00 92.12 77 VAL A O 1
ATOM 605 N N . PRO A 1 78 ? 1.308 -16.535 15.008 1.00 89.00 78 PRO A N 1
ATOM 606 C CA . PRO A 1 78 ? 1.091 -16.442 13.571 1.00 89.00 78 PRO A CA 1
ATOM 607 C C . PRO A 1 78 ? 1.987 -15.377 12.930 1.00 89.00 78 PRO A C 1
ATOM 609 O O . PRO A 1 78 ? 2.337 -14.375 13.558 1.00 89.00 78 PRO A O 1
ATOM 612 N N . LEU A 1 79 ? 2.309 -15.566 11.648 1.00 86.31 79 LEU A N 1
ATOM 613 C CA . LEU A 1 79 ? 2.869 -14.511 10.801 1.00 86.31 79 LEU A CA 1
ATOM 614 C C . LEU A 1 79 ? 1.818 -13.409 10.637 1.00 86.31 79 LEU A C 1
ATOM 616 O O . LEU A 1 79 ? 0.819 -13.592 9.942 1.00 86.31 79 LEU A O 1
ATOM 620 N N . ALA A 1 80 ? 2.032 -12.285 11.307 1.00 88.06 80 ALA A N 1
ATOM 621 C CA . ALA A 1 80 ? 1.114 -11.159 11.348 1.00 88.06 80 ALA A CA 1
ATOM 622 C C . ALA A 1 80 ? 1.900 -9.845 11.350 1.00 88.06 80 ALA A C 1
ATOM 624 O O . ALA A 1 80 ? 3.097 -9.824 11.655 1.00 88.06 80 ALA A O 1
ATOM 625 N N . CYS A 1 81 ? 1.216 -8.752 11.012 1.00 89.00 81 CYS A N 1
ATOM 626 C CA . CYS A 1 81 ? 1.789 -7.416 11.078 1.00 89.00 81 CYS A CA 1
ATOM 627 C C . CYS A 1 81 ? 0.809 -6.403 11.653 1.00 89.00 81 CYS A C 1
ATOM 629 O O . CYS A 1 81 ? -0.395 -6.481 11.401 1.00 89.00 81 CYS A O 1
ATOM 631 N N . PHE A 1 82 ? 1.350 -5.448 12.398 1.00 90.12 82 PHE A N 1
ATOM 632 C CA . PHE A 1 82 ? 0.672 -4.217 12.761 1.00 90.12 82 PHE A CA 1
ATOM 633 C C . PHE A 1 82 ? 1.067 -3.164 11.737 1.00 90.12 82 PHE A C 1
ATOM 635 O O . PHE A 1 82 ? 2.253 -2.884 11.569 1.00 90.12 82 PHE A O 1
ATOM 642 N N . TYR A 1 83 ? 0.079 -2.621 11.032 1.00 90.75 83 TYR A N 1
ATOM 643 C CA . TYR A 1 83 ? 0.301 -1.651 9.969 1.00 90.75 83 TYR A CA 1
ATOM 644 C C . TYR A 1 83 ? -0.482 -0.370 10.235 1.00 90.75 83 TYR A C 1
ATOM 646 O O . TYR A 1 83 ? -1.692 -0.407 10.459 1.00 90.75 83 TYR A O 1
ATOM 654 N N . THR A 1 84 ? 0.220 0.758 10.181 1.00 90.44 84 THR A N 1
ATOM 655 C CA . THR A 1 84 ? -0.342 2.103 10.314 1.00 90.44 84 THR A CA 1
ATOM 656 C C . THR A 1 84 ? -0.269 2.799 8.951 1.00 90.44 84 THR A C 1
ATOM 658 O O . THR A 1 84 ? 0.770 3.360 8.619 1.00 90.44 84 THR A O 1
ATOM 661 N N . PRO A 1 85 ? -1.338 2.764 8.135 1.00 86.06 85 PRO A N 1
ATOM 662 C CA . PRO A 1 85 ? -1.281 3.216 6.742 1.00 86.06 85 PRO A CA 1
ATOM 663 C C . PRO A 1 85 ? -0.996 4.708 6.572 1.00 86.06 85 PRO A C 1
ATOM 665 O O . PRO A 1 85 ? -0.362 5.095 5.600 1.00 86.06 85 PRO A O 1
ATOM 668 N N . LEU A 1 86 ? -1.466 5.537 7.505 1.00 87.56 86 LEU A N 1
ATOM 669 C CA . LEU A 1 86 ? -1.266 6.989 7.505 1.00 87.56 86 LEU A CA 1
ATOM 670 C C . LEU A 1 86 ? -0.236 7.380 8.571 1.00 87.56 86 LEU A C 1
ATOM 672 O O . LEU A 1 86 ? -0.467 8.277 9.378 1.00 87.56 86 LEU A O 1
ATOM 676 N N . LYS A 1 87 ? 0.865 6.627 8.650 1.00 87.44 87 LYS A N 1
ATOM 677 C CA . LYS A 1 87 ? 1.956 6.931 9.574 1.00 87.44 87 LYS A CA 1
ATOM 678 C C . LYS A 1 87 ? 2.695 8.173 9.083 1.00 87.44 87 LYS A C 1
ATOM 680 O O . LYS A 1 87 ? 3.197 8.195 7.964 1.00 87.44 87 LYS A O 1
ATOM 685 N N . GLU A 1 88 ? 2.792 9.182 9.941 1.00 87.31 88 GLU A N 1
ATOM 686 C CA . GLU A 1 88 ? 3.628 10.350 9.674 1.00 87.31 88 GLU A CA 1
ATOM 687 C C . GLU A 1 88 ? 5.108 9.963 9.718 1.00 87.31 88 GLU A C 1
ATOM 689 O O . GLU A 1 88 ? 5.569 9.333 10.679 1.00 87.31 88 GLU A O 1
ATOM 694 N N . ARG A 1 89 ? 5.846 10.338 8.668 1.00 83.81 89 ARG A N 1
ATOM 695 C CA . ARG A 1 89 ? 7.284 10.090 8.588 1.00 83.81 89 ARG A CA 1
ATOM 696 C C . ARG A 1 89 ? 8.031 11.040 9.534 1.00 83.81 89 ARG A C 1
ATOM 698 O O . ARG A 1 89 ? 7.775 12.244 9.484 1.00 83.81 89 ARG A O 1
ATOM 705 N N . PRO A 1 90 ? 8.985 10.535 10.334 1.00 87.62 90 PRO A N 1
ATOM 706 C CA . PRO A 1 90 ? 9.807 11.364 11.208 1.00 87.62 90 PRO A CA 1
ATOM 707 C C . PRO A 1 90 ? 10.517 12.512 10.469 1.00 87.62 90 PRO A C 1
ATOM 709 O O . PRO A 1 90 ? 10.958 12.354 9.329 1.00 87.62 90 PRO A O 1
ATOM 712 N N . ALA A 1 91 ? 10.621 13.677 11.116 1.00 85.31 91 ALA A N 1
ATOM 713 C CA . ALA A 1 91 ? 11.182 14.895 10.518 1.00 85.31 91 ALA A CA 1
ATOM 714 C C . ALA A 1 91 ? 12.701 14.823 10.265 1.00 85.31 91 ALA A C 1
ATOM 716 O O . ALA A 1 91 ? 13.224 15.569 9.442 1.00 85.31 91 ALA A O 1
ATOM 717 N N . ASP A 1 92 ? 13.399 13.928 10.960 1.00 84.75 92 ASP A N 1
ATOM 718 C CA . ASP A 1 92 ? 14.823 13.619 10.806 1.00 84.75 92 ASP A CA 1
ATOM 719 C C . ASP A 1 92 ? 15.132 12.802 9.543 1.00 84.75 92 ASP A C 1
ATOM 721 O O . ASP A 1 92 ? 16.294 12.686 9.155 1.00 84.75 92 ASP A O 1
ATOM 725 N N . GLN A 1 93 ? 14.109 12.263 8.875 1.00 82.25 93 GLN A N 1
ATOM 726 C CA . GLN A 1 93 ? 14.272 11.450 7.676 1.00 82.25 93 GLN A CA 1
ATOM 727 C C . GLN A 1 93 ? 13.899 12.190 6.387 1.00 82.25 93 GLN A C 1
ATOM 729 O O . GLN A 1 93 ? 13.118 13.146 6.415 1.00 82.25 93 GLN A O 1
ATOM 734 N N . PRO A 1 94 ? 14.421 11.739 5.227 1.00 82.94 94 PRO A N 1
ATOM 735 C CA . PRO A 1 94 ? 14.087 12.320 3.936 1.00 82.94 94 PRO A CA 1
ATOM 736 C C . PRO A 1 94 ? 12.578 12.327 3.705 1.00 82.94 94 PRO A C 1
ATOM 738 O O . PRO A 1 94 ? 11.912 11.288 3.680 1.00 82.94 94 PRO A O 1
ATOM 741 N N . GLN A 1 95 ? 12.037 13.527 3.525 1.00 84.44 95 GLN A N 1
ATOM 742 C CA . GLN A 1 95 ? 10.623 13.688 3.241 1.00 84.44 95 GLN A CA 1
ATOM 743 C C . GLN A 1 95 ? 10.333 13.317 1.793 1.00 84.44 95 GLN A C 1
ATOM 745 O O . GLN A 1 95 ? 11.115 13.589 0.879 1.00 84.44 95 GLN A O 1
ATOM 750 N N . GLN A 1 96 ? 9.195 12.659 1.597 1.00 80.00 96 GLN A N 1
ATOM 751 C CA . GLN A 1 96 ? 8.761 12.292 0.261 1.00 80.00 96 GLN A CA 1
ATOM 752 C C . GLN A 1 96 ? 8.327 13.562 -0.497 1.00 80.00 96 GLN A C 1
ATOM 754 O O . GLN A 1 96 ? 7.566 14.363 0.047 1.00 80.00 96 GLN A O 1
ATOM 759 N N . PRO A 1 97 ? 8.730 13.731 -1.769 1.00 85.56 97 PRO A N 1
ATOM 760 C CA . PRO A 1 97 ? 8.170 14.773 -2.622 1.00 85.56 97 PRO A CA 1
ATOM 761 C C . PRO A 1 97 ? 6.710 14.464 -2.984 1.00 85.56 97 PRO A C 1
ATOM 763 O O . PRO A 1 97 ? 6.352 13.308 -3.216 1.00 85.56 97 PRO A O 1
ATOM 766 N N . ALA A 1 98 ? 5.869 15.494 -3.096 1.00 84.75 98 ALA A N 1
ATOM 767 C CA . ALA A 1 98 ? 4.474 15.326 -3.503 1.00 84.75 98 ALA A CA 1
ATOM 768 C C . ALA A 1 98 ? 4.375 14.659 -4.891 1.00 84.75 98 ALA A C 1
ATOM 770 O O . ALA A 1 98 ? 4.893 15.178 -5.883 1.00 84.75 98 ALA A O 1
ATOM 771 N N . LEU A 1 99 ? 3.708 13.502 -4.966 1.00 88.50 99 LEU A N 1
ATOM 772 C CA . LEU A 1 99 ? 3.522 12.747 -6.209 1.00 88.50 99 LEU A CA 1
ATOM 773 C C . LEU A 1 99 ? 2.127 13.007 -6.770 1.00 88.50 99 LEU A C 1
ATOM 775 O O . LEU A 1 99 ? 1.167 12.317 -6.442 1.00 88.50 99 LEU A O 1
ATOM 779 N N . GLU A 1 100 ? 2.000 14.018 -7.623 1.00 89.12 100 GLU A N 1
ATOM 780 C CA . GLU A 1 100 ? 0.707 14.425 -8.184 1.00 89.12 100 GLU A CA 1
ATOM 781 C C . GLU A 1 100 ? 0.343 13.707 -9.495 1.00 89.12 100 GLU A C 1
ATOM 783 O O . GLU A 1 100 ? -0.065 14.328 -10.485 1.00 89.12 100 GLU A O 1
ATOM 788 N N . TYR A 1 101 ? 0.533 12.395 -9.546 1.00 87.94 101 TYR A N 1
ATOM 789 C CA . TYR A 1 101 ? 0.244 11.590 -10.728 1.00 87.94 101 TYR A CA 1
ATOM 790 C C . TYR A 1 101 ? -0.268 10.203 -10.344 1.00 87.94 101 TYR A C 1
ATOM 792 O O . TYR A 1 101 ? -0.182 9.778 -9.192 1.00 87.94 101 TYR A O 1
ATOM 800 N N . ASP A 1 102 ? -0.848 9.510 -11.323 1.00 88.81 102 ASP A N 1
ATOM 801 C CA . ASP A 1 102 ? -1.414 8.183 -11.104 1.00 88.81 102 ASP A CA 1
ATOM 802 C C . ASP A 1 102 ? -0.298 7.133 -10.935 1.00 88.81 102 ASP A C 1
ATOM 804 O O . ASP A 1 102 ? 0.670 7.138 -11.702 1.00 88.81 102 ASP A O 1
ATOM 808 N N . PRO A 1 103 ? -0.440 6.185 -9.992 1.00 91.81 103 PRO A N 1
ATOM 809 C CA . PRO A 1 103 ? 0.558 5.147 -9.765 1.00 91.81 103 PRO A CA 1
ATOM 810 C C . PRO A 1 103 ? 0.742 4.249 -10.994 1.00 91.81 103 PRO A C 1
ATOM 812 O O . PRO A 1 103 ? -0.224 3.825 -11.638 1.00 91.81 103 PRO A O 1
ATOM 815 N N . VAL A 1 104 ? 1.990 3.867 -11.279 1.00 92.62 104 VAL A N 1
ATOM 816 C CA . VAL A 1 104 ? 2.301 2.908 -12.347 1.00 92.62 104 VAL A CA 1
ATOM 817 C C . VAL A 1 104 ? 1.910 1.500 -11.906 1.00 92.62 104 VAL A C 1
ATOM 819 O O . VAL A 1 104 ? 2.493 0.931 -10.984 1.00 92.62 104 VAL A O 1
ATOM 822 N N . LEU A 1 105 ? 0.926 0.915 -12.588 1.00 93.75 105 LEU A N 1
ATOM 823 C CA . LEU A 1 105 ? 0.410 -0.417 -12.279 1.00 93.75 105 LEU A CA 1
ATOM 824 C C . LEU A 1 105 ? 1.002 -1.490 -13.195 1.00 93.75 105 LEU A C 1
ATOM 826 O O . LEU A 1 105 ? 1.161 -1.297 -14.400 1.00 93.75 105 LEU A O 1
ATOM 830 N N . CYS A 1 106 ? 1.216 -2.680 -12.638 1.00 93.56 106 CYS A N 1
ATOM 831 C CA . CYS A 1 106 ? 1.478 -3.892 -13.405 1.00 93.56 106 CYS A CA 1
ATOM 832 C C . CYS A 1 106 ? 0.328 -4.144 -14.397 1.00 93.56 106 CYS A C 1
ATOM 834 O O . CYS A 1 106 ? -0.851 -4.131 -14.024 1.00 93.56 106 CYS A O 1
ATOM 836 N N . GLN A 1 107 ? 0.661 -4.408 -15.661 1.00 94.75 107 GLN A N 1
ATOM 837 C CA . GLN A 1 107 ? -0.312 -4.571 -16.743 1.00 94.75 107 GLN A CA 1
ATOM 838 C C . GLN A 1 107 ? -1.122 -5.865 -16.616 1.00 94.75 107 GLN A C 1
ATOM 840 O O . GLN A 1 107 ? -2.260 -5.925 -17.086 1.00 94.75 107 GLN A O 1
ATOM 845 N N . LYS A 1 108 ? -0.590 -6.882 -15.921 1.00 93.69 108 LYS A N 1
ATOM 846 C CA . LYS A 1 108 ? -1.302 -8.140 -15.663 1.00 93.69 108 LYS A CA 1
ATOM 847 C C . LYS A 1 108 ? -2.579 -7.872 -14.862 1.00 93.69 108 LYS A C 1
ATOM 849 O O . LYS A 1 108 ? -2.518 -7.426 -13.714 1.00 93.69 108 LYS A O 1
ATOM 854 N N . ALA A 1 109 ? -3.729 -8.200 -15.457 1.00 92.00 109 ALA A N 1
ATOM 855 C CA . ALA A 1 109 ? -5.058 -7.904 -14.917 1.00 92.00 109 ALA A CA 1
ATOM 856 C C . ALA A 1 109 ? -5.295 -8.461 -13.503 1.00 92.00 109 ALA A C 1
ATOM 858 O O . ALA A 1 109 ? -5.949 -7.812 -12.695 1.00 92.00 109 ALA A O 1
ATOM 859 N N . THR A 1 110 ? -4.718 -9.623 -13.187 1.00 92.44 110 THR A N 1
ATOM 860 C CA . THR A 1 110 ? -4.852 -10.267 -11.872 1.00 92.44 110 THR A CA 1
ATOM 861 C C . THR A 1 110 ? -3.867 -9.752 -10.821 1.00 92.44 110 THR A C 1
ATOM 863 O O . THR A 1 110 ? -4.030 -10.069 -9.650 1.00 92.44 110 THR A O 1
ATOM 866 N N . CYS A 1 111 ? -2.829 -9.005 -11.216 1.00 89.81 111 CYS A N 1
ATOM 867 C CA . CYS A 1 111 ? -1.792 -8.521 -10.304 1.00 89.81 111 CYS A CA 1
ATOM 868 C C . CYS A 1 111 ? -2.048 -7.064 -9.925 1.00 89.81 111 CYS A C 1
ATOM 870 O O . CYS A 1 111 ? -2.300 -6.764 -8.761 1.00 89.81 111 CYS A O 1
ATOM 872 N N . LYS A 1 112 ? -2.013 -6.154 -10.911 1.00 92.38 112 LYS A N 1
ATOM 873 C CA . LYS A 1 112 ? -2.217 -4.709 -10.706 1.00 92.38 112 LYS A CA 1
ATOM 874 C C . LYS A 1 112 ? -1.369 -4.113 -9.564 1.00 92.38 112 LYS A C 1
ATOM 876 O O . LYS A 1 112 ? -1.774 -3.101 -8.997 1.00 92.38 112 LYS A O 1
ATOM 881 N N . ALA A 1 113 ? -0.246 -4.738 -9.200 1.00 90.50 113 ALA A N 1
ATOM 882 C CA . ALA A 1 113 ? 0.683 -4.228 -8.194 1.00 90.50 113 ALA A CA 1
ATOM 883 C C . ALA A 1 113 ? 1.296 -2.901 -8.652 1.00 90.50 113 ALA A C 1
ATOM 885 O O . ALA A 1 113 ? 1.432 -2.676 -9.856 1.00 90.50 113 ALA A O 1
ATOM 886 N N . ILE A 1 114 ? 1.646 -2.044 -7.699 1.00 92.62 114 ILE A N 1
ATOM 887 C CA . ILE A 1 114 ? 2.223 -0.723 -7.961 1.00 92.62 114 ILE A CA 1
ATOM 888 C C . ILE A 1 114 ? 3.746 -0.863 -8.108 1.00 92.62 114 ILE A C 1
ATOM 890 O O . ILE A 1 114 ? 4.357 -1.714 -7.449 1.00 92.62 114 ILE A O 1
ATOM 894 N N . LEU A 1 115 ? 4.338 -0.063 -8.998 1.00 90.88 115 LEU A N 1
ATOM 895 C CA . LEU A 1 115 ? 5.787 0.096 -9.126 1.00 90.88 115 LEU A CA 1
ATOM 896 C C . LEU A 1 115 ? 6.397 0.450 -7.762 1.00 90.88 115 LEU A C 1
ATOM 898 O O . LEU A 1 115 ? 5.881 1.298 -7.047 1.00 90.88 115 LEU A O 1
ATOM 902 N N . ASN A 1 116 ? 7.473 -0.232 -7.393 1.00 89.75 116 ASN A N 1
ATOM 903 C CA . ASN A 1 116 ? 8.119 -0.076 -6.091 1.00 89.75 116 ASN A CA 1
ATOM 904 C C . ASN A 1 116 ? 9.625 -0.363 -6.206 1.00 89.75 116 ASN A C 1
ATOM 906 O O . ASN A 1 116 ? 10.038 -0.973 -7.203 1.00 89.75 116 ASN A O 1
ATOM 910 N N . PRO A 1 117 ? 10.438 -0.030 -5.184 1.00 89.38 117 PRO A N 1
ATOM 911 C CA . PRO A 1 117 ? 11.894 -0.184 -5.242 1.00 89.38 117 PRO A CA 1
ATOM 912 C C . PRO A 1 117 ? 12.389 -1.628 -5.426 1.00 89.38 117 PRO A C 1
ATOM 914 O O . PRO A 1 117 ? 13.552 -1.840 -5.759 1.00 89.38 117 PRO A O 1
ATOM 917 N N . LEU A 1 118 ? 11.534 -2.640 -5.227 1.00 88.81 118 LEU A N 1
ATOM 918 C CA . LEU A 1 118 ? 11.896 -4.054 -5.402 1.00 88.81 118 LEU A CA 1
ATOM 919 C C . LEU A 1 118 ? 11.662 -4.567 -6.822 1.00 88.81 118 LEU A C 1
ATOM 921 O O . LEU A 1 118 ? 12.002 -5.712 -7.134 1.00 88.81 118 LEU A O 1
ATOM 925 N N . CYS A 1 119 ? 11.073 -3.748 -7.690 1.00 90.62 119 CYS A N 1
ATOM 926 C CA . CYS A 1 119 ? 10.943 -4.069 -9.101 1.00 90.62 119 CYS A CA 1
ATOM 927 C C . CYS A 1 119 ? 12.325 -4.111 -9.758 1.00 90.62 119 CYS A C 1
ATOM 929 O O . CYS A 1 119 ? 13.168 -3.246 -9.533 1.00 90.62 119 CYS A O 1
ATOM 931 N N . PHE A 1 120 ? 12.559 -5.103 -10.616 1.00 92.06 120 PHE A N 1
ATOM 932 C CA . PHE A 1 120 ? 13.777 -5.123 -11.421 1.00 92.06 120 PHE A CA 1
ATOM 933 C C . PHE A 1 120 ? 13.592 -4.201 -12.624 1.00 92.06 120 PHE A C 1
ATOM 935 O O . PHE A 1 120 ? 12.698 -4.435 -13.438 1.00 92.06 120 PHE A O 1
ATOM 942 N N . VAL A 1 121 ? 14.412 -3.159 -12.727 1.00 94.44 121 VAL A N 1
ATOM 943 C CA . VAL A 1 121 ? 14.280 -2.119 -13.751 1.00 94.44 121 VAL A CA 1
ATOM 944 C C . VAL A 1 121 ? 15.359 -2.282 -14.814 1.00 94.44 121 VAL A C 1
ATOM 946 O O . VAL A 1 121 ? 16.544 -2.367 -14.513 1.00 94.44 121 VAL A O 1
ATOM 949 N N . ASP A 1 122 ? 14.932 -2.300 -16.072 1.00 93.81 122 ASP A N 1
ATOM 950 C CA . ASP A 1 122 ? 15.786 -2.239 -17.251 1.00 93.81 122 ASP A CA 1
ATOM 951 C C . ASP A 1 122 ? 15.637 -0.851 -17.891 1.00 93.81 122 ASP A C 1
ATOM 953 O O . ASP A 1 122 ? 14.680 -0.572 -18.625 1.00 93.81 122 ASP A O 1
ATOM 957 N N . TYR A 1 123 ? 16.597 0.030 -17.601 1.00 93.31 123 TYR A N 1
ATOM 958 C CA . TYR A 1 123 ? 16.631 1.405 -18.106 1.00 93.31 123 TYR A CA 1
ATOM 959 C C . TYR A 1 123 ? 16.947 1.502 -19.600 1.00 93.31 123 TYR A C 1
ATOM 961 O O . TYR A 1 123 ? 16.634 2.523 -20.218 1.00 93.31 123 TYR A O 1
ATOM 969 N N . ARG A 1 124 ? 17.548 0.468 -20.203 1.00 91.81 124 ARG A N 1
ATOM 970 C CA . ARG A 1 124 ? 17.861 0.456 -21.637 1.00 91.81 124 ARG A CA 1
ATOM 971 C C . ARG A 1 124 ? 16.609 0.155 -22.442 1.00 91.81 124 ARG A C 1
ATOM 973 O O . ARG A 1 124 ? 16.297 0.877 -23.382 1.00 91.81 124 ARG A O 1
ATOM 980 N N . ALA A 1 125 ? 15.877 -0.882 -22.051 1.00 93.19 125 ALA A N 1
ATOM 981 C CA . ALA A 1 125 ? 14.632 -1.255 -22.709 1.00 93.19 125 ALA A CA 1
ATOM 982 C C . ALA A 1 125 ? 13.402 -0.508 -22.170 1.00 93.19 125 ALA A C 1
ATOM 984 O O . ALA A 1 125 ? 12.291 -0.785 -22.620 1.00 93.19 125 ALA A O 1
ATOM 985 N N . LYS A 1 126 ? 13.590 0.402 -21.202 1.00 93.75 126 LYS A N 1
ATOM 986 C CA . LYS A 1 126 ? 12.530 1.193 -20.558 1.00 93.75 126 LYS A CA 1
ATOM 987 C C . LYS A 1 126 ? 11.388 0.298 -20.063 1.00 93.75 126 LYS A C 1
ATOM 989 O O . LYS A 1 126 ? 10.211 0.518 -20.353 1.00 93.75 126 LYS A O 1
ATOM 994 N N . SER A 1 127 ? 11.748 -0.731 -19.302 1.00 95.50 127 SER A N 1
ATOM 995 C CA . SER A 1 127 ? 10.801 -1.715 -18.773 1.00 95.50 127 SER A CA 1
ATOM 996 C C . SER A 1 127 ? 11.143 -2.121 -17.346 1.00 95.50 127 SER A C 1
ATOM 998 O O . SER A 1 127 ? 12.276 -1.952 -16.905 1.00 95.50 127 SER A O 1
ATOM 1000 N N . TRP A 1 128 ? 10.183 -2.703 -16.641 1.00 95.62 128 TRP A N 1
ATOM 1001 C CA . TRP A 1 128 ? 10.365 -3.222 -15.293 1.00 95.62 128 TRP A CA 1
ATOM 1002 C C . TRP A 1 128 ? 9.677 -4.575 -15.124 1.00 95.62 128 TRP A C 1
ATOM 1004 O O . TRP A 1 128 ? 8.680 -4.878 -15.783 1.00 95.62 128 TRP A O 1
ATOM 1014 N N . VAL A 1 129 ? 10.209 -5.407 -14.237 1.00 95.44 129 VAL A N 1
ATOM 1015 C CA . VAL A 1 129 ? 9.655 -6.718 -13.898 1.00 95.44 129 VAL A CA 1
ATOM 1016 C C . VAL A 1 129 ? 9.023 -6.643 -12.516 1.00 95.44 129 VAL A C 1
ATOM 1018 O O . VAL A 1 129 ? 9.665 -6.262 -11.537 1.00 95.44 129 VAL A O 1
ATOM 1021 N N . CYS A 1 130 ? 7.743 -7.002 -12.450 1.00 90.88 130 CYS A N 1
ATOM 1022 C CA . CYS A 1 130 ? 6.971 -6.995 -11.215 1.00 90.88 130 CYS A CA 1
ATOM 1023 C C . CYS A 1 130 ? 7.433 -8.125 -10.274 1.00 90.88 130 CYS A C 1
ATOM 1025 O O . CYS A 1 130 ? 7.390 -9.283 -10.694 1.00 90.88 130 CYS A O 1
ATOM 1027 N N . PRO A 1 131 ? 7.769 -7.846 -9.000 1.00 88.44 131 PRO A N 1
ATOM 1028 C CA . PRO A 1 131 ? 8.286 -8.857 -8.071 1.00 88.44 131 PRO A CA 1
ATOM 1029 C C . PRO A 1 131 ? 7.233 -9.890 -7.639 1.00 88.44 131 PRO A C 1
ATOM 1031 O O . PRO A 1 131 ? 7.581 -10.962 -7.159 1.00 88.44 131 PRO A O 1
ATOM 1034 N N . PHE A 1 132 ? 5.942 -9.596 -7.829 1.00 88.00 132 PHE A N 1
ATOM 1035 C CA . PHE A 1 132 ? 4.849 -10.483 -7.417 1.00 88.00 132 PHE A CA 1
ATOM 1036 C C . PHE A 1 132 ? 4.492 -11.537 -8.460 1.00 88.00 132 PHE A C 1
ATOM 1038 O O . PHE A 1 132 ? 4.146 -12.667 -8.129 1.00 88.00 132 PHE A O 1
ATOM 1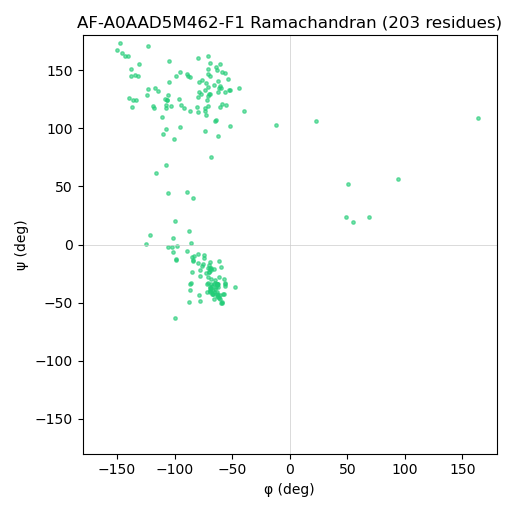045 N N . CYS A 1 133 ? 4.502 -11.153 -9.737 1.00 88.75 133 CYS A N 1
ATOM 1046 C CA . CYS A 1 133 ? 4.022 -12.014 -10.818 1.00 88.75 133 CYS A CA 1
ATOM 1047 C C . CYS A 1 133 ? 5.047 -12.246 -11.926 1.00 88.75 133 CYS A C 1
ATOM 1049 O O . CYS A 1 133 ? 4.715 -12.921 -12.899 1.00 88.75 133 CYS A O 1
ATOM 1051 N N . ASN A 1 134 ? 6.248 -11.669 -11.801 1.00 93.56 134 ASN A N 1
ATOM 1052 C CA . ASN A 1 134 ? 7.334 -11.707 -12.782 1.00 93.56 134 ASN A CA 1
ATOM 1053 C C . ASN A 1 134 ? 6.937 -11.219 -14.187 1.00 93.56 134 ASN A C 1
ATOM 1055 O O . ASN A 1 134 ? 7.624 -11.489 -15.168 1.00 93.56 134 ASN A O 1
ATOM 1059 N N . GLN A 1 135 ? 5.835 -10.469 -14.297 1.00 94.50 135 GLN A N 1
ATOM 1060 C CA . GLN A 1 135 ? 5.426 -9.838 -15.546 1.00 94.50 135 GLN A CA 1
ATOM 1061 C C . GLN A 1 135 ? 6.391 -8.704 -15.880 1.00 94.50 135 GLN A C 1
ATOM 1063 O O . GLN A 1 135 ? 6.610 -7.813 -15.055 1.00 94.50 135 GLN A O 1
ATOM 1068 N N . ARG A 1 136 ? 6.900 -8.704 -17.113 1.00 96.81 136 ARG A N 1
ATOM 1069 C CA . ARG A 1 136 ? 7.605 -7.560 -17.690 1.00 96.81 136 ARG A CA 1
ATOM 1070 C C . ARG A 1 136 ? 6.588 -6.532 -18.181 1.00 96.81 136 ARG A C 1
ATOM 1072 O O . ARG A 1 136 ? 5.680 -6.873 -18.939 1.00 96.81 136 ARG A O 1
ATOM 1079 N N . ASN A 1 137 ? 6.745 -5.292 -17.741 1.00 95.81 137 ASN A N 1
ATOM 1080 C CA . ASN A 1 137 ? 5.877 -4.162 -18.043 1.00 95.81 137 ASN A CA 1
ATOM 1081 C C . ASN A 1 137 ? 6.722 -3.039 -18.669 1.00 95.81 137 ASN A C 1
ATOM 1083 O O . ASN A 1 137 ? 7.794 -2.735 -18.145 1.00 95.81 137 ASN A O 1
ATOM 1087 N N . PRO A 1 138 ? 6.287 -2.408 -19.769 1.00 96.31 138 PRO A N 1
ATOM 1088 C CA . PRO A 1 138 ? 6.914 -1.184 -20.254 1.00 96.31 138 PRO A CA 1
ATOM 1089 C C . PRO A 1 138 ? 6.600 -0.017 -19.310 1.00 96.31 138 PRO A C 1
ATOM 1091 O O . PRO A 1 138 ? 5.544 0.011 -18.668 1.00 96.31 138 PRO A O 1
ATOM 1094 N N . PHE A 1 139 ? 7.498 0.962 -19.237 1.00 95.12 139 PHE A N 1
ATOM 1095 C CA . PHE A 1 139 ? 7.179 2.224 -18.578 1.00 95.12 139 PHE A CA 1
ATOM 1096 C C . PHE A 1 139 ? 6.172 3.043 -19.402 1.00 95.12 139 PHE A C 1
ATOM 1098 O O . PHE A 1 139 ? 6.195 2.992 -20.635 1.00 95.12 139 PHE A O 1
ATOM 1105 N N . PRO A 1 140 ? 5.283 3.809 -18.747 1.00 92.31 140 PRO A N 1
ATOM 1106 C CA . PRO A 1 140 ? 4.411 4.738 -19.449 1.00 92.31 140 PRO A CA 1
ATOM 1107 C C . PRO A 1 140 ? 5.199 5.943 -19.988 1.00 92.31 140 PRO A C 1
ATOM 1109 O O . PRO A 1 140 ? 6.305 6.236 -19.539 1.00 92.31 140 PRO A O 1
ATOM 1112 N N . ALA A 1 141 ? 4.612 6.664 -20.949 1.00 90.81 141 ALA A N 1
ATOM 1113 C CA . ALA A 1 141 ? 5.303 7.706 -21.717 1.00 90.81 141 ALA A CA 1
ATOM 1114 C C . ALA A 1 141 ? 5.919 8.836 -20.867 1.00 90.81 141 ALA A C 1
ATOM 1116 O O . ALA A 1 141 ? 6.945 9.391 -21.244 1.00 90.81 141 ALA A O 1
ATOM 1117 N N . HIS A 1 142 ? 5.343 9.152 -19.703 1.00 88.44 142 HIS A N 1
ATOM 1118 C CA . HIS A 1 142 ? 5.884 10.178 -18.805 1.00 88.44 142 HIS A CA 1
ATOM 1119 C C . HIS A 1 142 ? 7.211 9.775 -18.134 1.00 88.44 142 HIS A C 1
ATOM 1121 O O . HIS A 1 142 ? 7.939 10.645 -17.674 1.00 88.44 142 HIS A O 1
ATOM 1127 N N . TYR A 1 143 ? 7.581 8.490 -18.163 1.00 90.62 143 TYR A N 1
ATOM 1128 C CA . TYR A 1 143 ? 8.901 7.997 -17.753 1.00 90.62 143 TYR A CA 1
ATOM 1129 C C . TYR A 1 143 ? 9.836 7.746 -18.946 1.00 90.62 143 TYR A C 1
ATOM 1131 O O . TYR A 1 143 ? 10.806 7.005 -18.820 1.00 90.62 143 TYR A O 1
ATOM 1139 N N . ALA A 1 144 ? 9.593 8.337 -20.122 1.00 88.19 144 ALA A N 1
ATOM 1140 C CA . ALA A 1 144 ? 10.464 8.136 -21.287 1.00 88.19 144 ALA A C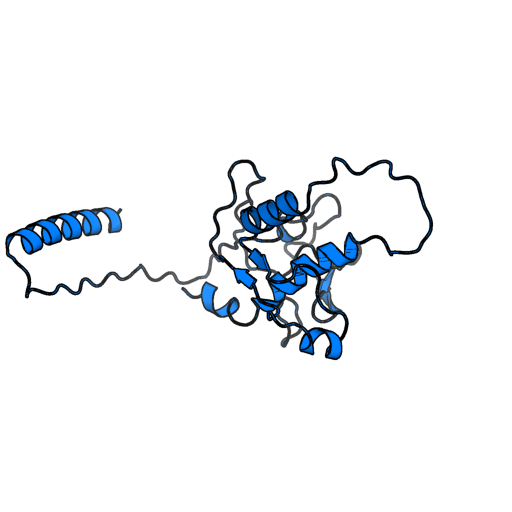A 1
ATOM 1141 C C . ALA A 1 144 ? 11.941 8.496 -21.005 1.00 88.19 144 ALA A C 1
ATOM 1143 O O . ALA A 1 144 ? 12.849 7.830 -21.507 1.00 88.19 144 ALA A O 1
ATOM 1144 N N . ALA A 1 145 ? 12.172 9.501 -20.154 1.00 89.25 145 ALA A N 1
ATOM 1145 C CA . ALA A 1 145 ? 13.495 9.971 -19.743 1.00 89.25 145 ALA A CA 1
ATOM 1146 C C . ALA A 1 145 ? 14.081 9.233 -18.519 1.00 89.25 145 ALA A C 1
ATOM 1148 O O . ALA A 1 145 ? 15.073 9.694 -17.957 1.00 89.25 145 ALA A O 1
ATOM 1149 N N . ILE A 1 146 ? 13.484 8.114 -18.085 1.00 91.25 146 ILE A N 1
ATOM 1150 C CA . ILE A 1 146 ? 13.968 7.365 -16.918 1.00 91.25 146 ILE A CA 1
ATOM 1151 C C . ILE A 1 146 ? 15.380 6.833 -17.160 1.00 91.25 146 ILE A C 1
ATOM 1153 O O . ILE A 1 146 ? 15.645 6.202 -18.185 1.00 91.25 146 ILE A O 1
ATOM 1157 N N . ALA A 1 147 ? 16.284 7.042 -16.216 1.00 90.81 147 ALA A N 1
ATOM 1158 C CA . ALA A 1 147 ? 17.659 6.569 -16.294 1.00 90.81 147 ALA A CA 1
ATOM 1159 C C . ALA A 1 147 ? 18.184 6.230 -14.892 1.00 90.81 147 ALA A C 1
ATOM 1161 O O . ALA A 1 147 ? 17.490 6.430 -13.898 1.00 90.81 147 ALA A O 1
ATOM 1162 N N . GLU A 1 148 ? 19.386 5.663 -14.817 1.00 88.00 148 GLU A N 1
ATOM 1163 C CA . GLU A 1 148 ? 19.990 5.237 -13.548 1.00 88.00 148 GLU A CA 1
ATOM 1164 C C . GLU A 1 148 ? 20.240 6.417 -12.593 1.00 88.00 148 GLU A C 1
ATOM 1166 O O . GLU A 1 148 ? 20.131 6.265 -11.378 1.00 88.00 148 GLU A O 1
ATOM 1171 N N . ASP A 1 149 ? 20.561 7.576 -13.162 1.00 89.06 149 ASP A N 1
ATOM 1172 C CA . ASP A 1 149 ? 20.774 8.874 -12.523 1.00 89.06 149 ASP A CA 1
ATOM 1173 C C . ASP A 1 149 ? 19.466 9.655 -12.329 1.00 89.06 149 ASP A C 1
ATOM 1175 O O . ASP A 1 149 ? 19.301 10.347 -11.327 1.00 89.06 149 ASP A O 1
ATOM 1179 N N . ASN A 1 150 ? 18.513 9.500 -13.249 1.00 88.62 150 ASN A N 1
ATOM 1180 C CA . ASN A 1 150 ? 17.190 10.118 -13.192 1.00 88.62 150 ASN A CA 1
ATOM 1181 C C . ASN A 1 150 ? 16.105 9.081 -12.870 1.00 88.62 150 ASN A C 1
ATOM 1183 O O . ASN A 1 150 ? 15.278 8.713 -13.718 1.00 88.62 150 ASN A O 1
ATOM 1187 N N . ARG A 1 151 ? 16.148 8.571 -11.637 1.00 89.31 151 ARG A N 1
ATOM 1188 C CA . ARG A 1 151 ? 15.144 7.636 -11.129 1.00 89.31 151 ARG A CA 1
ATOM 1189 C C . ARG A 1 151 ? 13.989 8.406 -10.511 1.00 89.31 151 ARG A C 1
ATOM 1191 O O . ARG A 1 151 ? 14.199 9.433 -9.873 1.00 89.31 151 ARG A O 1
ATOM 1198 N N . PRO A 1 152 ? 12.766 7.902 -10.648 1.00 90.38 152 PRO A N 1
ATOM 1199 C CA . PRO A 1 152 ? 11.646 8.520 -9.990 1.00 90.38 152 PRO A CA 1
ATOM 1200 C C . PRO A 1 152 ? 11.567 8.139 -8.506 1.00 90.38 152 PRO A C 1
ATOM 1202 O O . PRO A 1 152 ? 12.146 7.121 -8.104 1.00 90.38 152 PRO A O 1
ATOM 1205 N N . PRO A 1 153 ? 10.838 8.929 -7.696 1.00 88.31 153 PRO A N 1
ATOM 1206 C CA . PRO A 1 153 ? 10.697 8.730 -6.255 1.00 88.31 153 PRO A CA 1
ATOM 1207 C C . PRO A 1 153 ? 10.367 7.288 -5.848 1.00 88.31 153 PRO A C 1
ATOM 1209 O O . PRO A 1 153 ? 10.919 6.786 -4.876 1.00 88.31 153 PRO A O 1
ATOM 1212 N N . GLU A 1 154 ? 9.556 6.575 -6.628 1.00 89.00 154 GLU A N 1
ATOM 1213 C CA . GLU A 1 154 ? 9.083 5.224 -6.288 1.00 89.00 154 GLU A CA 1
ATOM 1214 C C . GLU A 1 154 ? 10.132 4.123 -6.435 1.00 89.00 154 GLU A C 1
ATOM 1216 O O . GLU A 1 154 ? 9.882 2.976 -6.069 1.00 89.00 154 GLU A O 1
ATOM 1221 N N . LEU A 1 155 ? 11.287 4.441 -7.019 1.00 90.19 155 LEU A N 1
ATOM 1222 C CA . LEU A 1 155 ? 12.398 3.508 -7.189 1.00 90.19 155 LEU A CA 1
ATOM 1223 C C . LEU A 1 155 ? 13.554 3.781 -6.223 1.00 90.19 155 LEU A C 1
ATOM 1225 O O . LEU A 1 155 ? 14.531 3.027 -6.222 1.00 90.19 155 LEU A O 1
ATOM 1229 N N . TYR A 1 156 ? 13.463 4.817 -5.386 1.00 88.56 156 TYR A N 1
ATOM 1230 C CA . TYR A 1 156 ? 14.450 5.028 -4.334 1.00 88.56 156 TYR A CA 1
ATOM 1231 C C . TYR A 1 156 ? 14.189 4.069 -3.168 1.00 88.56 156 TYR A C 1
ATOM 1233 O O . TYR A 1 156 ? 13.082 4.046 -2.636 1.00 88.56 156 TYR A O 1
ATOM 1241 N N . PRO A 1 157 ? 15.208 3.331 -2.690 1.00 84.94 157 PRO A N 1
ATOM 1242 C CA . PRO A 1 157 ? 15.059 2.431 -1.543 1.00 84.94 157 PRO A CA 1
ATOM 1243 C C . PRO A 1 157 ? 14.621 3.124 -0.247 1.00 84.94 157 PRO A C 1
ATOM 1245 O O . PRO A 1 157 ? 14.133 2.464 0.657 1.00 84.94 157 PRO A O 1
ATOM 1248 N N . GLN A 1 158 ? 14.800 4.443 -0.163 1.00 84.56 158 GLN A N 1
ATOM 1249 C CA . GLN A 1 158 ? 14.401 5.269 0.980 1.00 84.56 158 GLN A CA 1
ATOM 1250 C C . GLN A 1 158 ? 12.884 5.529 1.014 1.00 84.56 158 GLN A C 1
ATOM 1252 O O . GLN A 1 158 ? 12.337 5.907 2.044 1.00 84.56 158 GLN A O 1
ATOM 1257 N N . PHE A 1 159 ? 12.203 5.333 -0.119 1.00 84.00 159 PHE A N 1
ATOM 1258 C CA . PHE A 1 159 ? 10.778 5.589 -0.305 1.00 84.00 159 PHE A CA 1
ATOM 1259 C C . PHE A 1 159 ? 10.042 4.279 -0.612 1.00 84.00 159 PHE A C 1
ATOM 1261 O O . PHE A 1 159 ? 9.456 4.088 -1.675 1.00 84.00 159 PHE A O 1
ATOM 1268 N N . THR A 1 160 ? 10.093 3.348 0.338 1.00 85.88 160 THR A N 1
ATOM 1269 C CA . THR A 1 160 ? 9.328 2.089 0.326 1.00 85.88 160 THR A CA 1
ATOM 1270 C C . THR A 1 160 ? 7.833 2.318 0.520 1.00 85.88 160 THR A C 1
ATOM 1272 O O . THR A 1 160 ? 7.019 1.661 -0.131 1.00 85.88 160 THR A O 1
ATOM 1275 N N . THR A 1 161 ? 7.481 3.284 1.368 1.00 87.06 161 THR A N 1
ATOM 1276 C CA . THR A 1 161 ? 6.110 3.754 1.584 1.00 87.06 161 THR A CA 1
ATOM 1277 C C . THR A 1 161 ? 5.945 5.135 0.964 1.00 87.06 161 THR A C 1
ATOM 1279 O O . THR A 1 161 ? 6.646 6.078 1.342 1.00 87.06 161 THR A O 1
ATOM 1282 N N . ILE A 1 162 ? 5.022 5.246 0.007 1.00 87.50 162 ILE A N 1
ATOM 1283 C CA . ILE A 1 162 ? 4.758 6.485 -0.725 1.00 87.50 162 ILE A CA 1
ATOM 1284 C C . ILE A 1 162 ? 3.269 6.793 -0.843 1.00 87.50 162 ILE A C 1
ATOM 1286 O O . ILE A 1 162 ? 2.443 5.893 -1.005 1.00 87.50 162 ILE A O 1
ATOM 1290 N N . GLU A 1 163 ? 2.941 8.080 -0.822 1.00 89.12 163 GLU A N 1
ATOM 1291 C CA . GLU A 1 163 ? 1.595 8.593 -1.077 1.00 89.12 163 GLU A CA 1
ATOM 1292 C C . GLU A 1 163 ? 1.467 9.228 -2.471 1.00 89.12 163 GLU A C 1
ATOM 1294 O O . GLU A 1 163 ? 2.362 9.938 -2.927 1.00 89.12 163 GLU A O 1
ATOM 1299 N N . TYR A 1 164 ? 0.338 8.984 -3.141 1.00 89.94 164 TYR A N 1
ATOM 1300 C CA . TYR A 1 164 ? 0.008 9.586 -4.433 1.00 89.94 164 TYR A CA 1
ATOM 1301 C C . TYR A 1 164 ? -1.199 10.510 -4.300 1.00 89.94 164 TYR A C 1
ATOM 1303 O O . TYR A 1 164 ? -2.254 10.102 -3.806 1.00 89.94 164 TYR A O 1
ATOM 1311 N N . THR A 1 165 ? -1.086 11.715 -4.848 1.00 88.31 165 THR A N 1
ATOM 1312 C CA . THR A 1 165 ? -2.180 12.681 -4.929 1.00 88.31 165 THR A CA 1
ATOM 1313 C C . THR A 1 165 ? -2.867 12.563 -6.287 1.00 88.31 165 THR A C 1
ATOM 1315 O O . THR A 1 165 ? -2.392 13.068 -7.305 1.00 88.31 165 THR A O 1
ATOM 1318 N N . LEU A 1 166 ? -4.018 11.888 -6.312 1.00 87.50 166 LEU A N 1
ATOM 1319 C CA . LEU A 1 166 ? -4.778 11.647 -7.540 1.00 87.50 166 LEU A CA 1
ATOM 1320 C C . LEU A 1 166 ? -5.601 12.883 -7.936 1.00 87.50 166 LEU A C 1
ATOM 1322 O O . LEU A 1 166 ? -6.592 13.210 -7.285 1.00 87.50 166 LEU A O 1
ATOM 1326 N N . LYS A 1 167 ? -5.269 13.520 -9.066 1.00 78.00 167 LYS A N 1
ATOM 1327 C CA . LYS A 1 167 ? -5.965 14.735 -9.550 1.00 78.00 167 LYS A CA 1
ATOM 1328 C C . LYS A 1 167 ? -7.430 14.518 -9.948 1.00 78.00 167 LYS A C 1
ATOM 1330 O O . LYS A 1 167 ? -8.193 15.473 -10.019 1.00 78.00 167 LYS A O 1
ATOM 1335 N N . LYS A 1 168 ? -7.830 13.277 -10.244 1.00 73.25 168 LYS A N 1
ATOM 1336 C CA . LYS A 1 168 ? -9.180 12.934 -10.737 1.00 73.25 168 LYS A CA 1
ATOM 1337 C C . LYS A 1 168 ? -10.105 12.347 -9.671 1.00 73.25 168 LYS A C 1
ATOM 1339 O O . LYS A 1 168 ? -11.201 11.897 -10.002 1.00 73.25 168 LYS A O 1
ATOM 1344 N N . ALA A 1 169 ? -9.685 12.302 -8.409 1.00 69.12 169 ALA A N 1
ATOM 1345 C CA . ALA A 1 169 ? -10.550 11.805 -7.351 1.00 69.12 169 ALA A CA 1
ATOM 1346 C C . ALA A 1 169 ? -11.640 12.842 -7.048 1.00 69.12 169 ALA A C 1
ATOM 1348 O O . ALA A 1 169 ? -11.346 13.945 -6.601 1.00 69.12 169 ALA A O 1
ATOM 1349 N N . THR A 1 170 ? -12.908 12.486 -7.260 1.00 73.31 170 THR A N 1
ATOM 1350 C CA . THR A 1 170 ? -14.034 13.279 -6.757 1.00 73.31 170 THR A CA 1
ATOM 1351 C C . THR A 1 170 ? -13.993 13.261 -5.231 1.00 73.31 170 THR A C 1
ATOM 1353 O O . THR A 1 170 ? -14.270 12.228 -4.608 1.00 73.31 170 THR A O 1
ATOM 1356 N N . THR A 1 171 ? -13.610 14.376 -4.619 1.00 72.88 171 THR A N 1
ATOM 1357 C CA . THR A 1 171 ? -13.636 14.542 -3.169 1.00 72.88 171 THR A CA 1
ATOM 1358 C C . THR A 1 171 ? -15.022 15.029 -2.770 1.00 72.88 171 THR A C 1
ATOM 1360 O O . THR A 1 171 ? -15.467 16.103 -3.160 1.00 72.88 171 THR A O 1
ATOM 1363 N N . MET A 1 172 ? -15.748 14.199 -2.025 1.00 80.88 172 MET A N 1
ATOM 1364 C CA . MET A 1 172 ? -16.907 14.695 -1.288 1.00 80.88 172 MET A CA 1
ATOM 1365 C C . MET A 1 172 ? -16.390 15.393 -0.029 1.00 80.88 172 MET A C 1
ATOM 1367 O O . MET A 1 172 ? -15.442 14.875 0.576 1.00 80.88 172 MET A O 1
ATOM 1371 N N . PRO A 1 173 ? -16.980 16.531 0.367 1.00 86.31 173 PRO A N 1
ATOM 1372 C CA . PRO A 1 173 ? -16.639 17.154 1.636 1.00 86.31 173 PRO A CA 1
ATOM 1373 C C . PRO A 1 173 ? -16.919 16.174 2.789 1.00 86.31 173 PRO A C 1
ATOM 1375 O O . PRO A 1 173 ? -17.817 15.329 2.674 1.00 86.31 173 PRO A O 1
ATOM 1378 N N . PRO A 1 174 ? -16.148 16.237 3.887 1.00 87.94 174 PRO A N 1
ATOM 1379 C CA . PRO A 1 174 ? -16.424 15.428 5.063 1.00 87.94 174 PRO A CA 1
ATOM 1380 C C . PRO A 1 174 ? -17.807 15.781 5.623 1.00 87.94 174 PRO A C 1
ATOM 1382 O O . PRO A 1 174 ? -18.168 16.950 5.734 1.00 87.94 174 PRO A O 1
ATOM 1385 N N . ILE A 1 175 ? -18.591 14.754 5.951 1.00 89.50 175 ILE A N 1
ATOM 1386 C CA . ILE A 1 175 ? -19.913 14.917 6.557 1.00 89.50 175 ILE A CA 1
ATOM 1387 C C . ILE A 1 175 ? -19.770 14.607 8.040 1.00 89.50 175 ILE A C 1
ATOM 1389 O O . ILE A 1 175 ? -19.413 13.487 8.409 1.00 89.50 175 ILE A O 1
ATOM 1393 N N . PHE A 1 176 ? -20.080 15.591 8.875 1.00 88.94 176 PHE A N 1
ATOM 1394 C CA . PHE A 1 176 ? -20.125 15.442 10.322 1.00 88.94 176 PHE A CA 1
ATOM 1395 C C . PHE A 1 176 ? -21.587 15.426 10.767 1.00 88.94 176 PHE A C 1
ATOM 1397 O O . PHE A 1 176 ? -22.350 16.334 10.447 1.00 88.94 176 PHE A O 1
ATOM 1404 N N . MET A 1 177 ? -21.988 14.374 11.479 1.00 90.38 177 MET A N 1
ATOM 1405 C CA . MET A 1 177 ? -23.317 14.254 12.075 1.00 90.38 177 MET A CA 1
ATOM 1406 C C . MET A 1 177 ? -23.152 14.157 13.585 1.00 90.38 177 MET A C 1
ATOM 1408 O O . MET A 1 177 ? -22.547 13.210 14.084 1.00 90.38 177 MET A O 1
ATOM 1412 N N . PHE A 1 178 ? -23.697 15.134 14.301 1.00 89.94 178 PHE A N 1
ATOM 1413 C CA . PHE A 1 178 ? -23.698 15.144 15.756 1.00 89.94 178 PHE A CA 1
ATOM 1414 C C . PHE A 1 178 ? -24.984 14.488 16.256 1.00 89.94 178 PHE A C 1
ATOM 1416 O O . PHE A 1 178 ? -26.080 14.968 15.974 1.00 89.94 178 PHE A O 1
ATOM 1423 N N . VAL A 1 179 ? -24.847 13.376 16.976 1.00 91.38 179 VAL A N 1
ATOM 1424 C CA . VAL A 1 179 ? -2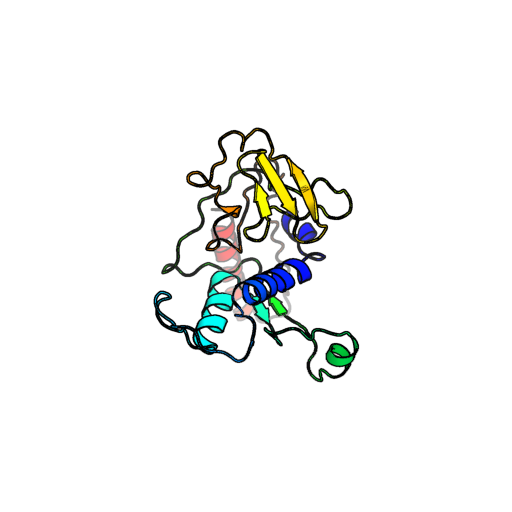5.957 12.695 17.651 1.00 91.38 179 VAL A CA 1
ATOM 1425 C C . VAL A 1 179 ? -25.740 12.877 19.144 1.00 91.38 179 VAL A C 1
ATOM 1427 O O . VAL A 1 179 ? -24.782 12.341 19.698 1.00 91.38 179 VAL A O 1
ATOM 1430 N N . VAL A 1 180 ? -26.591 13.690 19.763 1.00 90.00 180 VAL A N 1
ATOM 1431 C CA . VAL A 1 180 ? -26.444 14.122 21.155 1.00 90.00 180 VAL A CA 1
ATOM 1432 C C . VAL A 1 180 ? -27.505 13.437 22.005 1.00 90.00 180 VAL A C 1
ATOM 1434 O O . VAL A 1 180 ? -28.692 13.525 21.695 1.00 90.00 180 VAL A O 1
ATOM 1437 N N . ASP A 1 181 ? -27.075 12.756 23.066 1.00 91.44 181 ASP A N 1
ATOM 1438 C CA . ASP A 1 181 ? -27.979 12.267 24.105 1.00 91.44 181 ASP A CA 1
ATOM 1439 C C . ASP A 1 181 ? -28.348 13.419 25.046 1.00 91.44 181 ASP A C 1
ATOM 1441 O O . ASP A 1 181 ? -27.482 14.154 25.517 1.00 91.44 181 ASP A O 1
ATOM 1445 N N . THR A 1 182 ? -29.642 13.577 25.311 1.00 90.38 182 THR A N 1
ATOM 1446 C CA . THR A 1 182 ? -30.181 14.610 26.203 1.00 90.38 182 THR A CA 1
ATOM 1447 C C . THR A 1 182 ? -30.462 14.083 27.610 1.00 90.38 182 THR A C 1
ATOM 1449 O O . THR A 1 182 ? -30.911 14.839 28.465 1.00 90.38 182 THR A O 1
ATOM 1452 N N . CYS A 1 183 ? -30.229 12.795 27.874 1.00 93.12 183 CYS A N 1
ATOM 1453 C CA . CYS A 1 183 ? -30.475 12.159 29.170 1.00 93.12 183 CYS A CA 1
ATOM 1454 C C . CYS A 1 183 ? -29.306 12.350 30.157 1.00 93.12 183 CYS A C 1
ATOM 1456 O O . CYS A 1 183 ? -28.942 11.422 30.877 1.00 93.12 183 CYS A O 1
ATOM 1458 N N . ILE A 1 184 ? -28.710 13.543 30.186 1.00 94.00 184 ILE A N 1
ATOM 1459 C CA . ILE A 1 184 ? -27.554 13.893 31.024 1.00 94.00 184 ILE A CA 1
ATOM 1460 C C . ILE A 1 184 ? -27.879 15.096 31.916 1.00 94.00 184 ILE A C 1
ATOM 1462 O O . ILE A 1 184 ? -28.929 15.729 31.781 1.00 94.00 184 ILE A O 1
ATOM 1466 N N . THR A 1 185 ? -26.995 15.419 32.858 1.00 93.25 185 THR A N 1
ATOM 1467 C CA . THR A 1 185 ? -27.206 16.579 33.731 1.00 93.25 185 THR A CA 1
ATOM 1468 C C . THR A 1 185 ? -27.081 17.897 32.955 1.00 93.25 185 THR A C 1
ATOM 1470 O O . THR A 1 185 ? -26.435 17.980 31.905 1.00 93.25 185 THR A O 1
ATOM 1473 N N . SER A 1 186 ? -27.703 18.964 33.463 1.00 87.12 186 SER A N 1
ATOM 1474 C CA . SER A 1 186 ? -27.677 20.281 32.808 1.00 87.12 186 SER A CA 1
ATOM 1475 C C . SER A 1 186 ? -26.267 20.871 32.712 1.00 87.12 186 SER A C 1
ATOM 1477 O O . SER A 1 186 ? -25.944 21.529 31.728 1.00 87.12 186 SER A O 1
ATOM 1479 N N . GLU A 1 187 ? -25.414 20.605 33.704 1.00 91.06 187 GLU A N 1
ATOM 1480 C CA . GLU A 1 187 ? -24.020 21.065 33.725 1.00 91.06 187 GLU A CA 1
ATOM 1481 C C . GLU A 1 187 ? -23.187 20.392 32.620 1.00 91.06 187 GLU A C 1
ATOM 1483 O O . GLU A 1 187 ? -22.434 21.053 31.902 1.00 91.06 187 GLU A O 1
ATOM 1488 N N . GLU A 1 188 ? -23.370 19.084 32.420 1.00 91.12 188 GLU A N 1
ATOM 1489 C CA . GLU A 1 188 ? -22.705 18.328 31.353 1.00 91.12 188 GLU A CA 1
ATOM 1490 C C . GLU A 1 188 ? -23.217 18.728 29.964 1.00 91.12 188 GLU A C 1
ATOM 1492 O O . GLU A 1 188 ? -22.420 18.850 29.032 1.00 91.12 188 GLU A O 1
ATOM 1497 N N . THR A 1 189 ? -24.521 19.003 29.837 1.00 90.06 189 THR A N 1
ATOM 1498 C CA . THR A 1 189 ? -25.125 19.504 28.589 1.00 90.06 189 THR A CA 1
ATOM 1499 C C . THR A 1 189 ? -24.504 20.839 28.187 1.00 90.06 189 THR A C 1
ATOM 1501 O O . THR A 1 189 ? -24.065 20.997 27.050 1.00 90.06 189 THR A O 1
ATOM 1504 N N . GLN A 1 190 ? -24.370 21.770 29.134 1.00 88.94 190 GLN A N 1
ATOM 1505 C CA . GLN A 1 190 ? -23.774 23.080 28.876 1.00 88.94 190 GLN A CA 1
ATOM 1506 C C . GLN A 1 190 ? -22.289 22.978 28.483 1.00 88.94 190 GLN A C 1
ATOM 1508 O O . GLN A 1 190 ? -21.819 23.700 27.602 1.00 88.94 190 GLN A O 1
ATOM 1513 N N . SER A 1 191 ? -21.541 22.045 29.086 1.00 91.62 191 SER A N 1
ATOM 1514 C CA . SER A 1 191 ? -20.155 21.765 28.683 1.00 91.62 191 SER A CA 1
ATOM 1515 C C . SER A 1 191 ? -20.065 21.163 27.273 1.00 91.62 191 SER A C 1
ATOM 1517 O O . SER A 1 191 ? -19.160 21.506 26.506 1.00 91.62 191 SER A O 1
ATOM 1519 N N . LEU A 1 192 ? -21.001 20.279 26.914 1.00 90.25 192 LEU A N 1
ATOM 1520 C CA . LEU A 1 192 ? -21.058 19.637 25.602 1.00 90.25 192 LEU A CA 1
ATOM 1521 C C . LEU A 1 192 ? -21.399 20.636 24.489 1.00 90.25 192 LEU A C 1
ATOM 1523 O O . LEU A 1 192 ? -20.748 20.619 23.446 1.00 90.25 192 LEU A O 1
ATOM 1527 N N . GLU A 1 193 ? -22.360 21.531 24.719 1.00 88.38 193 GLU A N 1
ATOM 1528 C CA . GLU A 1 193 ? -22.739 22.597 23.780 1.00 88.38 193 GLU A CA 1
ATOM 1529 C C . GLU A 1 193 ? -21.555 23.506 23.426 1.00 88.38 193 GLU A C 1
ATOM 1531 O O . GLU A 1 193 ? -21.337 23.805 22.247 1.00 88.38 193 GLU A O 1
ATOM 1536 N N . GLY A 1 194 ? -20.743 23.886 24.421 1.00 88.12 194 GLY A N 1
ATOM 1537 C CA . GLY A 1 194 ? -19.519 24.660 24.197 1.00 88.12 194 GLY A CA 1
ATOM 1538 C C . GLY A 1 194 ? -18.542 23.935 23.266 1.00 88.12 194 GLY A C 1
ATOM 1539 O O . GLY A 1 194 ? -18.136 24.479 22.242 1.00 88.12 194 GLY A O 1
ATOM 1540 N N . LYS A 1 195 ? -18.248 22.659 23.549 1.00 89.62 195 LYS A N 1
ATOM 1541 C CA . LYS A 1 195 ? -17.324 21.850 22.731 1.00 89.62 195 LYS A CA 1
ATOM 1542 C C . LYS A 1 195 ? -17.837 21.601 21.312 1.00 89.62 195 LYS A C 1
ATOM 1544 O O . LYS A 1 195 ? -17.048 21.597 20.368 1.00 89.62 195 LYS A O 1
ATOM 1549 N N . LEU A 1 196 ? -19.141 21.373 21.153 1.00 89.25 196 LEU A N 1
ATOM 1550 C CA . LEU A 1 196 ? -19.765 21.190 19.842 1.00 89.25 196 LEU A CA 1
ATOM 1551 C C . LEU A 1 196 ? -19.621 22.455 18.998 1.00 89.25 196 LEU A C 1
ATOM 1553 O O . LEU A 1 196 ? -19.206 22.371 17.842 1.00 89.25 196 LEU A O 1
ATOM 1557 N N . THR A 1 197 ? -19.882 23.612 19.602 1.00 87.00 197 THR A N 1
ATOM 1558 C CA . THR A 1 197 ? -19.733 24.918 18.957 1.00 87.00 197 THR A CA 1
ATOM 1559 C C . THR A 1 197 ? -18.289 25.137 18.504 1.00 87.00 197 THR A C 1
ATOM 1561 O O . THR A 1 197 ? -18.057 25.385 17.321 1.00 87.00 197 THR A O 1
ATOM 1564 N N . ASP A 1 198 ? -17.311 24.922 19.387 1.00 87.25 198 ASP A N 1
ATOM 1565 C CA . ASP A 1 198 ? -15.883 25.049 19.063 1.00 87.25 198 ASP A CA 1
ATOM 1566 C C . ASP A 1 198 ? -15.460 24.121 17.908 1.00 87.25 198 ASP A C 1
ATOM 1568 O O . ASP A 1 198 ? -14.749 24.527 16.982 1.00 87.25 198 ASP A O 1
ATOM 1572 N N . SER A 1 199 ? -15.939 22.871 17.914 1.00 83.62 199 SER A N 1
ATOM 1573 C CA . SER A 1 199 ? -15.627 21.891 16.866 1.00 83.62 199 SER A CA 1
ATOM 1574 C C . SER A 1 199 ? -16.245 22.239 15.504 1.00 83.62 199 SER A C 1
ATOM 1576 O O . SER A 1 199 ? -15.624 22.001 14.463 1.00 83.62 199 SER A O 1
ATOM 1578 N N . ALA A 1 200 ? -17.435 22.850 15.493 1.00 77.62 200 ALA A N 1
ATOM 1579 C CA . ALA A 1 200 ? -18.117 23.275 14.273 1.00 77.62 200 ALA A CA 1
ATOM 1580 C C . ALA A 1 200 ? -17.395 24.447 13.587 1.00 77.62 200 ALA A C 1
ATOM 1582 O O . ALA A 1 200 ? -17.294 24.475 12.356 1.00 77.62 200 ALA A O 1
ATOM 1583 N N . PHE A 1 201 ? -16.830 25.373 14.369 1.00 64.12 201 PHE A N 1
ATOM 1584 C CA . PHE A 1 201 ? -16.022 26.473 13.838 1.00 64.12 201 PHE A CA 1
ATOM 1585 C C . PHE A 1 201 ? -14.687 25.993 13.258 1.00 64.12 201 PHE A C 1
ATOM 1587 O O . PHE A 1 201 ? -14.307 26.438 12.178 1.00 64.12 201 PHE A O 1
ATOM 1594 N N . SER A 1 202 ? -14.013 25.040 13.911 1.00 63.62 202 SER A N 1
ATOM 1595 C CA . SER A 1 202 ? -12.762 24.449 13.402 1.00 63.62 202 SER A CA 1
ATOM 1596 C C . SER A 1 202 ? -12.952 23.706 12.071 1.00 63.62 202 SER A C 1
ATOM 1598 O O . SER A 1 202 ? -12.094 23.751 11.198 1.00 63.62 202 SER A O 1
ATOM 1600 N N . SER A 1 203 ? -14.111 23.068 11.882 1.00 57.66 203 SER A N 1
ATOM 1601 C CA . SER A 1 203 ? -14.413 22.258 10.691 1.00 57.66 203 SER A CA 1
ATOM 1602 C C . SER A 1 203 ? -14.832 23.073 9.454 1.00 57.66 203 SER A C 1
ATOM 1604 O O . SER A 1 203 ? -15.010 22.493 8.384 1.00 57.66 203 SER A O 1
ATOM 1606 N N . SER A 1 204 ? -15.042 24.388 9.604 1.00 52.75 204 SER A N 1
ATOM 1607 C CA . SER A 1 204 ? -15.493 25.296 8.534 1.00 52.75 204 SER A CA 1
ATOM 1608 C C . SER A 1 204 ? -14.362 26.135 7.911 1.00 52.75 204 SER A C 1
ATOM 1610 O O . SER A 1 204 ? -14.621 26.846 6.938 1.00 52.75 204 SER A O 1
ATOM 1612 N N . CYS A 1 205 ? -13.144 26.066 8.464 1.00 38.31 205 CYS A N 1
ATOM 1613 C CA . CYS A 1 205 ? -11.940 26.747 7.972 1.00 38.31 205 CYS A CA 1
ATOM 1614 C C . CYS A 1 205 ? -11.035 25.813 7.160 1.00 38.31 205 CYS A C 1
ATOM 1616 O O . CYS A 1 205 ? -10.973 24.607 7.484 1.00 38.31 205 CYS A O 1
#